Protein AF-A0A535MCU8-F1 (afdb_monomer_lite)

pLDDT: mean 85.68, std 17.13, range [23.11, 98.81]

Sequence (333 aa):
MGLLVAALLAVGCGPISGRTHIDYVDFIRSGGLDYMAVWGPGRALTDADLGPVQFHVRTMLSGAGKEPSYQPKDGDAAFVPSGTPVYAVQGYAATFRLAAHHDGRLVLYEVSDNPRARTGRALLDIGGKVSTIAMTSTTDGRTVLGRIVEPTQVATLVNLVLDAPVDDQRHGELAGFVSFELRDGTATTQTYYRDVPMLARGILVPRDFAAVMDQLLANGPTPTPIPAAVNLSHRYGLDQAIRVSIKRQDPPMGVLQDPAAVQRFAAALDVDLPTMPAPALPSNYTIVIFEFADHYVSLAYDPPGNTVTVVVPGDNFAVRPTPQFTELVRSAH

Radius of gyration: 23.59 Å; chains: 1; bounding box: 48×101×49 Å

Structure (mmCIF, N/CA/C/O backbone):
data_AF-A0A535MCU8-F1
#
_entry.id   AF-A0A535MCU8-F1
#
loop_
_atom_site.group_PDB
_atom_site.id
_atom_site.type_symbol
_atom_site.label_atom_id
_atom_site.label_alt_id
_atom_site.label_comp_id
_atom_site.label_asym_id
_atom_site.label_entity_id
_atom_site.label_seq_id
_atom_site.pdbx_PDB_ins_code
_atom_site.Cartn_x
_atom_site.Cartn_y
_atom_site.Cartn_z
_atom_site.occupancy
_atom_site.B_iso_or_equiv
_atom_site.auth_seq_id
_atom_site.auth_comp_id
_atom_site.auth_asym_id
_atom_site.auth_atom_id
_atom_site.pdbx_PDB_model_num
ATOM 1 N N . MET A 1 1 ? 4.702 -78.614 -25.652 1.00 30.88 1 MET A N 1
ATOM 2 C CA . MET A 1 1 ? 6.138 -78.639 -25.293 1.00 30.88 1 MET A CA 1
ATOM 3 C C . MET A 1 1 ? 6.568 -77.199 -25.028 1.00 30.88 1 MET A C 1
ATOM 5 O O . MET A 1 1 ? 6.409 -76.404 -25.939 1.00 30.88 1 MET A O 1
ATOM 9 N N . GLY A 1 2 ? 7.036 -76.884 -23.809 1.00 28.62 2 GLY A N 1
ATOM 10 C CA . GLY A 1 2 ? 7.643 -75.590 -23.415 1.00 28.62 2 GLY A CA 1
ATOM 11 C C . GLY A 1 2 ? 6.643 -74.512 -22.955 1.00 28.62 2 GLY A C 1
ATOM 12 O O . GLY A 1 2 ? 6.055 -73.867 -23.808 1.00 28.62 2 GLY A O 1
ATOM 13 N N . LEU A 1 3 ? 6.211 -74.446 -21.684 1.00 23.94 3 LEU A N 1
ATOM 14 C CA . LEU A 1 3 ? 6.825 -73.773 -20.507 1.00 23.94 3 LEU A CA 1
ATOM 15 C C . LEU A 1 3 ? 7.034 -72.248 -20.686 1.00 23.94 3 LEU A C 1
ATOM 17 O O . LEU A 1 3 ? 7.842 -71.845 -21.508 1.00 23.94 3 LEU A O 1
ATOM 21 N N . LEU A 1 4 ? 6.244 -71.408 -19.991 1.00 23.11 4 LEU A N 1
ATOM 22 C CA . LEU A 1 4 ? 6.544 -70.683 -18.718 1.00 23.11 4 LEU A CA 1
ATOM 23 C C . LEU A 1 4 ? 6.796 -69.188 -19.070 1.00 23.11 4 LEU A C 1
ATOM 25 O O . LEU A 1 4 ? 7.535 -68.923 -20.002 1.00 23.11 4 LEU A O 1
ATOM 29 N N . VAL A 1 5 ? 6.168 -68.152 -18.499 1.00 27.45 5 VAL A N 1
ATOM 30 C CA . VAL A 1 5 ? 6.255 -67.644 -17.117 1.00 27.45 5 VAL A CA 1
ATOM 31 C C . VAL A 1 5 ? 5.180 -66.558 -16.906 1.00 27.45 5 VAL A C 1
ATOM 33 O O . VAL A 1 5 ? 4.873 -65.780 -17.805 1.00 27.45 5 VAL A O 1
ATOM 36 N N . ALA A 1 6 ? 4.639 -66.518 -15.688 1.00 28.11 6 ALA A N 1
ATOM 37 C CA . ALA A 1 6 ? 3.717 -65.527 -15.146 1.00 28.11 6 ALA A CA 1
ATOM 38 C C . ALA A 1 6 ? 4.381 -64.180 -14.801 1.00 28.11 6 ALA A C 1
ATOM 40 O O . ALA A 1 6 ? 5.533 -64.161 -14.384 1.00 28.11 6 ALA A O 1
ATOM 41 N N . ALA A 1 7 ? 3.609 -63.089 -14.805 1.00 26.86 7 ALA A N 1
ATOM 42 C CA . ALA A 1 7 ? 3.782 -62.002 -13.837 1.00 26.86 7 ALA A CA 1
ATOM 43 C C . ALA A 1 7 ? 2.496 -61.167 -13.728 1.00 26.86 7 ALA A C 1
ATOM 45 O O . ALA A 1 7 ? 2.150 -60.404 -14.627 1.00 26.86 7 ALA A O 1
ATOM 46 N N . LEU A 1 8 ? 1.802 -61.313 -12.594 1.00 30.98 8 LEU A N 1
ATOM 47 C CA . LEU A 1 8 ? 0.955 -60.262 -12.039 1.00 30.98 8 LEU A CA 1
ATOM 48 C C . LEU A 1 8 ? 1.837 -59.029 -11.791 1.00 30.98 8 LEU A C 1
ATOM 50 O O . LEU A 1 8 ? 2.816 -59.126 -11.054 1.00 30.98 8 LEU A O 1
ATOM 54 N N . LEU A 1 9 ? 1.438 -57.870 -12.305 1.00 30.64 9 LEU A N 1
ATOM 55 C CA . LEU A 1 9 ? 1.792 -56.588 -11.705 1.00 30.64 9 LEU A CA 1
ATOM 56 C C . LEU A 1 9 ? 0.499 -55.833 -11.421 1.00 30.64 9 LEU A C 1
ATOM 58 O O . LEU A 1 9 ? -0.106 -55.217 -12.294 1.00 30.64 9 LEU A O 1
ATOM 62 N N . ALA A 1 10 ? 0.074 -55.931 -10.164 1.00 29.28 10 ALA A N 1
ATOM 63 C CA . ALA A 1 10 ? -0.807 -54.960 -9.552 1.00 29.28 10 ALA A CA 1
ATOM 64 C C . ALA A 1 10 ? -0.066 -53.617 -9.536 1.00 29.28 10 ALA A C 1
ATOM 66 O O . ALA A 1 10 ? 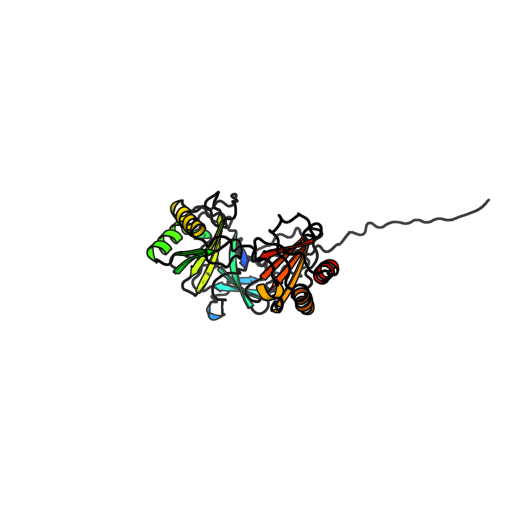0.883 -53.437 -8.774 1.00 29.28 10 ALA A O 1
ATOM 67 N N . VAL A 1 11 ? -0.473 -52.684 -10.395 1.00 36.31 11 VAL A N 1
ATOM 68 C CA . VAL A 1 11 ? -0.055 -51.289 -10.265 1.00 36.31 11 VAL A CA 1
ATOM 69 C C . VAL A 1 11 ? -1.024 -50.648 -9.287 1.00 36.31 11 VAL A C 1
ATOM 71 O O . VAL A 1 11 ? -2.204 -50.463 -9.580 1.00 36.31 11 VAL A O 1
ATOM 74 N N . GLY A 1 12 ? -0.529 -50.402 -8.078 1.00 29.09 12 GLY A N 1
ATOM 75 C CA . GLY A 1 12 ? -1.271 -49.715 -7.038 1.00 29.09 12 GLY A CA 1
ATOM 76 C C . GLY A 1 12 ? -1.641 -48.301 -7.475 1.00 29.09 12 GLY A C 1
ATOM 77 O O . GLY A 1 12 ? -0.776 -47.505 -7.833 1.00 29.09 12 GLY A O 1
ATOM 78 N N . CYS A 1 13 ? -2.926 -47.967 -7.369 1.00 32.34 13 CYS A N 1
ATOM 79 C CA . CYS A 1 13 ? -3.348 -46.591 -7.141 1.00 32.34 13 CYS A CA 1
ATOM 80 C C . CYS A 1 13 ? -2.873 -46.183 -5.740 1.00 32.34 13 CYS A C 1
ATOM 82 O O . CYS A 1 13 ? -3.604 -46.312 -4.760 1.00 32.34 13 CYS A O 1
ATOM 84 N N . GLY A 1 14 ? -1.625 -45.729 -5.633 1.00 30.16 14 GLY A N 1
ATOM 85 C CA . GLY A 1 14 ? -1.234 -44.865 -4.527 1.00 30.16 14 GLY A CA 1
ATOM 86 C C . GLY A 1 14 ? -1.918 -43.507 -4.718 1.00 30.16 14 GLY A C 1
ATOM 87 O O . GLY A 1 14 ? -1.941 -43.014 -5.849 1.00 30.16 14 GLY A O 1
ATOM 88 N N . PRO A 1 15 ? -2.503 -42.893 -3.676 1.00 35.72 15 PRO A N 1
ATOM 89 C CA . PRO A 1 15 ? -2.954 -41.516 -3.782 1.00 35.72 15 PRO A CA 1
ATOM 90 C C . PRO A 1 15 ? -1.747 -40.651 -4.150 1.00 35.72 15 PRO A C 1
ATOM 92 O O . PRO A 1 15 ? -0.692 -40.744 -3.522 1.00 35.72 15 PRO A O 1
ATOM 95 N N . ILE A 1 16 ? -1.902 -39.829 -5.187 1.00 40.25 16 ILE A N 1
ATOM 96 C CA . ILE A 1 16 ? -0.963 -38.765 -5.539 1.00 40.25 16 ILE A CA 1
ATOM 97 C C . ILE A 1 16 ? -1.041 -37.740 -4.402 1.00 40.25 16 ILE A C 1
ATOM 99 O O . ILE A 1 16 ? -1.735 -36.736 -4.491 1.00 40.25 16 ILE A O 1
ATOM 103 N N . SER A 1 17 ? -0.377 -38.015 -3.283 1.00 41.28 17 SER A N 1
ATOM 104 C CA . SER A 1 17 ? -0.180 -37.057 -2.200 1.00 41.28 17 SER A CA 1
ATOM 105 C C . SER A 1 17 ? 0.984 -36.142 -2.577 1.00 41.28 17 SER A C 1
ATOM 107 O O . SER A 1 17 ? 2.046 -36.161 -1.955 1.00 41.28 17 SER A O 1
ATOM 109 N N . GLY A 1 18 ? 0.797 -35.377 -3.653 1.00 42.16 18 GLY A N 1
ATOM 110 C CA . GLY A 1 18 ? 1.605 -34.196 -3.912 1.00 42.16 18 GLY A CA 1
ATOM 111 C C . GLY A 1 18 ? 1.145 -33.122 -2.939 1.00 42.16 18 GLY A C 1
ATOM 112 O O . GLY A 1 18 ? 0.035 -32.619 -3.068 1.00 42.16 18 GLY A O 1
ATOM 113 N N . ARG A 1 19 ? 1.961 -32.803 -1.930 1.00 46.41 19 ARG A N 1
ATOM 114 C CA . ARG A 1 19 ? 1.709 -31.659 -1.046 1.00 46.41 19 ARG A CA 1
ATOM 115 C C . ARG A 1 19 ? 1.684 -30.396 -1.904 1.00 46.41 19 ARG A C 1
ATOM 117 O O . ARG A 1 19 ? 2.737 -29.944 -2.345 1.00 46.41 19 ARG A O 1
ATOM 124 N N . THR A 1 20 ? 0.504 -29.842 -2.159 1.00 53.22 20 THR A N 1
ATOM 125 C CA . THR A 1 20 ? 0.388 -28.543 -2.820 1.00 53.22 20 THR A CA 1
ATOM 126 C C . THR A 1 20 ? 0.935 -27.476 -1.879 1.00 53.22 20 THR A C 1
ATOM 128 O O . THR A 1 20 ? 0.466 -27.323 -0.752 1.00 53.22 20 THR A O 1
ATOM 131 N N . HIS A 1 21 ? 1.964 -26.760 -2.322 1.00 58.09 21 HIS A N 1
ATOM 132 C CA . HIS A 1 21 ? 2.515 -25.633 -1.583 1.00 58.09 21 HIS A CA 1
ATOM 133 C C . HIS A 1 21 ? 1.633 -24.404 -1.834 1.00 58.09 21 HIS A C 1
ATOM 135 O O . HIS A 1 21 ? 1.616 -23.872 -2.942 1.00 58.09 21 HIS A O 1
ATOM 141 N N . ILE A 1 22 ? 0.875 -23.977 -0.822 1.00 66.50 22 ILE A N 1
ATOM 142 C CA . ILE A 1 22 ? 0.043 -22.770 -0.896 1.00 66.50 22 ILE A CA 1
ATOM 143 C C . ILE A 1 22 ? 0.931 -21.552 -0.642 1.00 66.50 22 ILE A C 1
ATOM 145 O O . ILE A 1 22 ? 1.573 -21.448 0.403 1.00 66.50 22 ILE A O 1
ATOM 149 N N . ASP A 1 23 ? 0.954 -20.636 -1.604 1.00 67.12 23 ASP A N 1
ATOM 150 C CA . ASP A 1 23 ? 1.616 -19.341 -1.488 1.00 67.12 23 ASP A CA 1
ATOM 151 C C . ASP A 1 23 ? 0.639 -18.331 -0.878 1.00 67.12 23 ASP A C 1
ATOM 153 O O . ASP A 1 23 ? -0.290 -17.860 -1.535 1.00 67.12 23 ASP A O 1
ATOM 157 N N . TYR A 1 24 ? 0.799 -18.065 0.416 1.00 80.25 24 TYR A N 1
ATOM 158 C CA . TYR A 1 24 ? -0.065 -17.141 1.140 1.00 80.25 24 TYR A CA 1
ATOM 159 C C . TYR A 1 24 ? 0.382 -15.690 0.934 1.00 80.25 24 TYR A C 1
ATOM 161 O O . TYR A 1 24 ? 1.571 -15.379 0.989 1.00 80.25 24 TYR A O 1
ATOM 169 N N . VAL A 1 25 ? -0.583 -14.782 0.786 1.00 85.94 25 VAL A N 1
ATOM 170 C CA . VAL A 1 25 ? -0.364 -13.361 1.096 1.00 85.94 25 VAL A CA 1
ATOM 171 C C . VAL A 1 25 ? -0.292 -13.181 2.610 1.00 85.94 25 VAL A C 1
ATOM 173 O O . VAL A 1 25 ? -0.852 -13.984 3.352 1.00 85.94 25 VAL A O 1
ATOM 176 N N . ASP A 1 26 ? 0.395 -12.148 3.089 1.00 91.19 26 ASP A N 1
ATOM 177 C CA . ASP A 1 26 ? 0.490 -11.901 4.527 1.00 91.19 26 ASP A CA 1
ATOM 178 C C . ASP A 1 26 ? -0.814 -11.295 5.052 1.00 91.19 26 ASP A C 1
ATOM 180 O O . ASP A 1 26 ? -1.124 -10.129 4.796 1.00 91.19 26 ASP A O 1
ATOM 184 N N . PHE A 1 27 ? -1.607 -12.122 5.732 1.00 95.38 27 PHE A N 1
ATOM 185 C CA . PHE A 1 27 ? -2.914 -11.749 6.248 1.00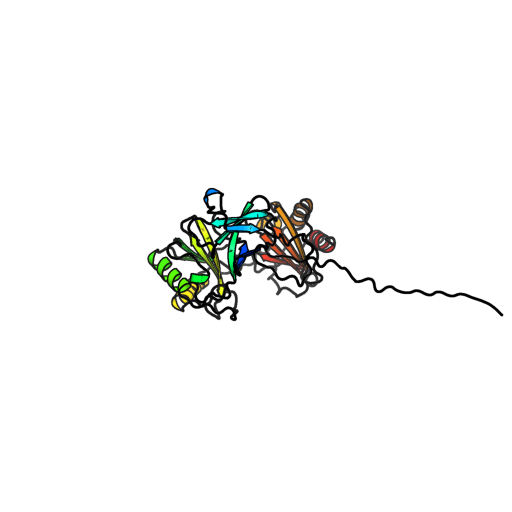 95.38 27 PHE A CA 1
ATOM 186 C C . PHE A 1 27 ? -3.151 -12.263 7.669 1.00 95.38 27 PHE A C 1
ATOM 188 O O . PHE A 1 27 ? -2.549 -13.243 8.122 1.00 95.38 27 PHE A O 1
ATOM 195 N N . ILE A 1 28 ? -4.114 -11.629 8.332 1.00 97.56 28 ILE A N 1
ATOM 196 C CA . ILE A 1 28 ? -4.712 -12.054 9.596 1.00 97.56 28 ILE A CA 1
ATOM 197 C C . ILE A 1 28 ? -6.233 -12.000 9.442 1.00 97.56 28 ILE A C 1
ATOM 199 O O . ILE A 1 28 ? -6.759 -11.029 8.902 1.00 97.56 28 ILE A O 1
ATOM 203 N N . ARG A 1 29 ? -6.956 -13.001 9.956 1.00 97.25 29 ARG A N 1
ATOM 204 C CA . ARG A 1 29 ? -8.427 -12.996 9.967 1.00 97.25 29 ARG A CA 1
ATOM 205 C C . ARG A 1 29 ? -8.981 -12.881 11.383 1.00 97.25 29 ARG A C 1
ATOM 207 O O . ARG A 1 29 ? -8.600 -13.645 12.271 1.00 97.25 29 ARG A O 1
ATOM 214 N N . SER A 1 30 ? -9.898 -11.941 11.611 1.00 97.12 30 SER A N 1
ATOM 215 C CA . SER A 1 30 ? -10.530 -11.746 12.923 1.00 97.12 30 SER A CA 1
ATOM 216 C C . SER A 1 30 ? -11.873 -11.023 12.828 1.00 97.12 30 SER A C 1
ATOM 218 O O . SER A 1 30 ? -12.005 -10.034 12.110 1.00 97.12 30 SER A O 1
ATOM 220 N N . GLY A 1 31 ? -12.880 -11.489 13.572 1.00 94.25 31 GLY A N 1
ATOM 221 C CA . GLY A 1 31 ? -14.212 -10.873 13.610 1.00 94.25 31 GLY A CA 1
ATOM 222 C C . GLY A 1 31 ? -14.974 -10.952 12.281 1.00 94.25 31 GLY A C 1
ATOM 223 O O . GLY A 1 31 ? -15.862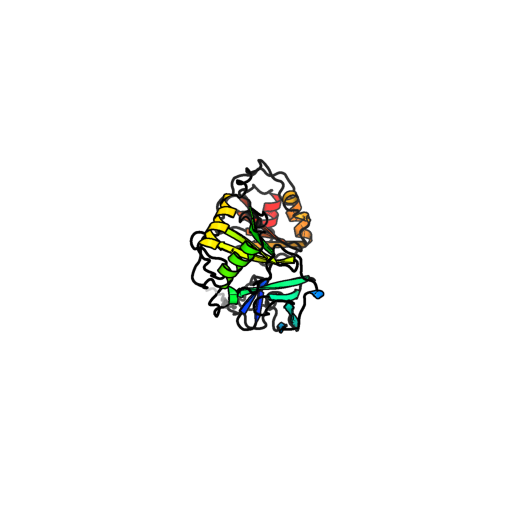 -10.131 12.022 1.00 94.25 31 GLY A O 1
ATOM 224 N N . GLY A 1 32 ? -14.628 -11.918 11.425 1.00 94.06 32 GLY A N 1
ATOM 225 C CA . GLY A 1 32 ? -15.117 -12.012 10.054 1.00 94.06 32 GLY A CA 1
ATOM 226 C C . GLY A 1 32 ? -14.557 -10.944 9.110 1.00 94.06 32 GLY A C 1
ATOM 227 O O . GLY A 1 32 ? -15.173 -10.711 8.074 1.00 94.06 32 GLY A O 1
ATOM 228 N N . LEU A 1 33 ? -13.450 -10.293 9.477 1.00 95.50 33 LEU A N 1
ATOM 229 C CA . LEU A 1 33 ? -12.708 -9.343 8.648 1.00 95.50 33 LEU A CA 1
ATOM 230 C C . LEU A 1 33 ? -11.355 -9.945 8.265 1.00 95.50 33 LEU A C 1
ATOM 232 O O . LEU A 1 33 ? -10.700 -10.576 9.102 1.00 95.50 33 LEU A O 1
ATOM 236 N N . ASP A 1 34 ? -10.937 -9.708 7.026 1.00 94.50 34 ASP A N 1
ATOM 237 C CA . ASP A 1 34 ? -9.599 -10.049 6.551 1.00 94.50 34 ASP A CA 1
ATOM 238 C C . ASP A 1 34 ? -8.723 -8.806 6.583 1.00 94.50 34 ASP A C 1
ATOM 240 O O . ASP A 1 34 ? -9.077 -7.773 6.012 1.00 94.50 34 ASP A O 1
ATOM 244 N N . TYR A 1 35 ? -7.564 -8.906 7.219 1.00 97.25 35 TYR A N 1
ATOM 245 C CA . TYR A 1 35 ? -6.568 -7.848 7.269 1.00 97.25 35 TYR A CA 1
ATOM 246 C C . TYR A 1 35 ? -5.339 -8.281 6.490 1.00 97.25 35 TYR A C 1
ATOM 248 O O . TYR A 1 35 ? -4.872 -9.402 6.667 1.00 97.25 35 TYR A O 1
ATOM 256 N N . MET A 1 36 ? -4.787 -7.390 5.678 1.00 95.31 36 MET A N 1
ATOM 257 C CA . MET A 1 36 ? -3.550 -7.630 4.940 1.00 95.31 36 MET A CA 1
ATOM 258 C C . MET A 1 36 ? -2.419 -6.795 5.521 1.00 95.31 36 MET A C 1
ATOM 260 O O . MET A 1 36 ? -2.641 -5.660 5.953 1.00 95.31 36 MET A O 1
ATOM 264 N N . ALA A 1 37 ? -1.212 -7.356 5.519 1.00 94.00 37 ALA A N 1
ATOM 265 C CA . ALA A 1 37 ? -0.014 -6.618 5.882 1.00 94.00 37 ALA A CA 1
ATOM 266 C C . ALA A 1 37 ? 0.165 -5.425 4.937 1.00 94.00 37 ALA A C 1
ATOM 268 O O . ALA A 1 37 ? 0.041 -5.549 3.713 1.00 94.00 37 ALA A O 1
ATOM 269 N N . VAL A 1 38 ? 0.454 -4.267 5.519 1.00 89.00 38 VAL A N 1
ATOM 270 C CA . VAL A 1 38 ? 0.654 -3.022 4.784 1.00 89.00 38 VAL A CA 1
ATOM 271 C C . VAL A 1 38 ? 2.140 -2.799 4.568 1.00 89.00 38 VAL A C 1
ATOM 273 O O . VAL A 1 38 ? 2.913 -2.684 5.517 1.00 89.00 38 VAL A O 1
ATOM 276 N N . TRP A 1 39 ? 2.508 -2.662 3.299 1.00 78.00 39 TRP A N 1
ATOM 277 C CA . TRP A 1 39 ? 3.828 -2.233 2.851 1.00 78.00 39 TRP A CA 1
ATOM 278 C C . TRP A 1 39 ? 3.631 -0.928 2.088 1.00 78.00 39 TRP A C 1
ATOM 280 O O . TRP A 1 39 ? 2.815 -0.879 1.166 1.00 78.00 39 TRP A O 1
ATOM 290 N N . GLY A 1 40 ? 4.310 0.149 2.472 1.00 73.19 40 GLY A N 1
ATOM 291 C CA . GLY A 1 40 ? 4.048 1.433 1.836 1.00 73.19 40 GLY A CA 1
ATOM 292 C C . GLY A 1 40 ? 4.644 2.634 2.557 1.00 73.19 40 GLY A C 1
ATOM 293 O O . GLY A 1 40 ? 5.438 2.471 3.483 1.00 73.19 40 GLY A O 1
ATOM 294 N N . PRO A 1 41 ? 4.281 3.849 2.113 1.00 71.31 41 PRO A N 1
ATOM 295 C CA . PRO A 1 41 ? 4.773 5.079 2.714 1.00 71.31 41 PRO A CA 1
ATOM 296 C C . PRO A 1 41 ? 4.340 5.195 4.182 1.00 71.31 41 PRO A C 1
ATOM 298 O O . PRO A 1 41 ? 3.291 4.697 4.582 1.00 71.31 41 PRO A O 1
ATOM 301 N N . GLY A 1 42 ? 5.145 5.896 4.975 1.00 85.69 42 GLY A N 1
ATOM 302 C CA . GLY A 1 42 ? 4.932 6.082 6.409 1.00 85.69 42 GLY A CA 1
ATOM 303 C C . GLY A 1 42 ? 6.017 5.408 7.244 1.00 85.69 42 GLY A C 1
ATOM 304 O O . GLY A 1 42 ? 6.798 4.594 6.756 1.00 85.69 42 GLY A O 1
ATOM 305 N N . ARG A 1 43 ? 6.106 5.788 8.516 1.00 92.62 43 ARG A N 1
ATOM 306 C CA . ARG A 1 43 ? 7.061 5.167 9.438 1.00 92.62 43 ARG A CA 1
ATOM 307 C C . ARG A 1 43 ? 6.608 3.760 9.831 1.00 92.62 43 ARG A C 1
ATOM 309 O O . ARG A 1 43 ? 5.411 3.497 9.949 1.00 92.62 43 ARG A O 1
ATOM 316 N N . ALA A 1 44 ? 7.576 2.900 10.132 1.00 90.88 44 ALA A N 1
ATOM 317 C CA . ALA A 1 44 ? 7.312 1.626 10.787 1.00 90.88 44 ALA A CA 1
ATOM 318 C C . ALA A 1 44 ? 6.676 1.834 12.175 1.00 90.88 44 ALA A C 1
ATOM 320 O O . ALA A 1 44 ? 6.917 2.845 12.851 1.00 90.88 44 ALA A O 1
ATOM 321 N N . LEU A 1 45 ? 5.872 0.857 12.598 1.00 94.44 45 LEU A N 1
ATOM 322 C CA . LEU A 1 45 ? 5.353 0.816 13.959 1.00 94.44 45 LEU A CA 1
ATOM 323 C C . LEU A 1 45 ? 6.449 0.426 14.951 1.00 94.44 45 LEU A C 1
ATOM 325 O O . LEU A 1 45 ? 7.390 -0.303 14.636 1.00 94.44 45 LEU A O 1
ATOM 329 N N . THR A 1 46 ? 6.271 0.889 16.179 1.00 95.19 46 THR A N 1
ATOM 330 C CA . THR A 1 46 ? 7.067 0.533 17.351 1.00 95.19 46 THR A CA 1
ATOM 331 C C . THR A 1 46 ? 6.145 0.030 18.456 1.00 95.19 46 THR A C 1
ATOM 333 O O . THR A 1 46 ? 4.933 0.243 18.406 1.00 95.19 46 THR A O 1
ATOM 336 N N . ASP A 1 47 ? 6.702 -0.577 19.503 1.00 96.56 47 ASP A N 1
ATOM 337 C CA . ASP A 1 47 ? 5.898 -1.040 20.643 1.00 96.56 47 ASP A CA 1
ATOM 338 C C . ASP A 1 47 ? 5.121 0.098 21.335 1.00 96.56 47 ASP A C 1
ATOM 340 O O . ASP A 1 47 ? 4.082 -0.145 21.945 1.00 96.56 47 ASP A O 1
ATOM 344 N N . ALA A 1 48 ? 5.570 1.353 21.201 1.00 97.12 48 ALA A N 1
ATOM 345 C CA . ALA A 1 48 ? 4.856 2.521 21.722 1.00 97.12 48 ALA A CA 1
ATOM 346 C C . ALA A 1 48 ? 3.511 2.775 21.017 1.00 97.12 48 ALA A C 1
ATOM 348 O O . ALA A 1 48 ? 2.635 3.418 21.592 1.00 97.12 48 ALA A O 1
ATOM 349 N N . ASP A 1 49 ? 3.334 2.249 19.802 1.00 98.00 49 ASP A N 1
ATOM 350 C CA . ASP A 1 49 ? 2.106 2.376 19.014 1.00 98.00 49 ASP A CA 1
ATOM 351 C C . ASP A 1 49 ? 1.066 1.299 19.363 1.00 98.00 49 ASP A C 1
ATOM 353 O O . ASP A 1 49 ? -0.066 1.343 18.874 1.00 98.00 49 ASP A O 1
ATOM 357 N N . LEU A 1 50 ? 1.429 0.316 20.196 1.00 98.50 50 LEU A N 1
ATOM 358 C CA . LEU A 1 50 ? 0.568 -0.816 20.520 1.00 98.50 50 LEU A CA 1
ATOM 359 C C . LEU A 1 50 ? -0.466 -0.459 21.584 1.00 98.50 50 LEU A C 1
ATOM 361 O O . LEU A 1 50 ? -0.164 0.088 22.645 1.00 98.50 50 LEU A O 1
ATOM 365 N N . GLY A 1 51 ? -1.717 -0.786 21.287 1.00 98.38 51 GLY A N 1
ATOM 366 C CA . GLY A 1 51 ? -2.825 -0.775 22.229 1.00 98.38 51 GLY A CA 1
ATOM 367 C C . GLY A 1 51 ? -3.022 -2.141 22.902 1.00 98.38 51 GLY A C 1
ATOM 368 O O . GLY A 1 51 ? -2.133 -2.993 22.898 1.00 98.38 51 GLY A O 1
ATOM 369 N N . PRO A 1 52 ? -4.210 -2.385 23.480 1.00 98.44 52 PRO A N 1
ATOM 370 C CA . PRO A 1 52 ? -4.536 -3.664 24.101 1.00 98.44 52 PRO A CA 1
ATOM 371 C C . PRO A 1 52 ? -4.487 -4.836 23.114 1.00 98.44 52 PRO A C 1
ATOM 373 O O . PRO A 1 52 ? -4.862 -4.696 21.943 1.00 98.44 52 PRO A O 1
ATOM 376 N N . VAL A 1 53 ? -4.117 -6.014 23.621 1.00 98.69 53 VAL A N 1
ATOM 377 C CA . VAL A 1 53 ? -4.248 -7.284 22.893 1.00 98.69 53 VAL A CA 1
ATOM 378 C C . VAL A 1 53 ? -5.717 -7.504 22.523 1.00 98.69 53 VAL A C 1
ATOM 380 O O . VAL A 1 53 ? -6.589 -7.455 23.388 1.00 98.69 53 VAL A O 1
ATOM 383 N N . GLN A 1 54 ? -5.981 -7.755 21.243 1.00 98.56 54 GLN A N 1
ATOM 384 C CA . GLN A 1 54 ? -7.315 -8.063 20.721 1.00 98.56 54 GLN A CA 1
ATOM 385 C C . GLN A 1 54 ? -7.588 -9.567 20.759 1.00 98.56 54 GLN A C 1
ATOM 387 O O . GLN A 1 54 ? -8.668 -9.999 21.154 1.00 98.56 54 GLN A O 1
ATOM 392 N N . PHE A 1 55 ? -6.603 -10.375 20.361 1.00 98.50 55 PHE A N 1
ATOM 393 C CA . PHE A 1 55 ? -6.661 -11.835 20.409 1.00 98.50 55 PHE A CA 1
ATOM 394 C C . PHE A 1 55 ? -5.253 -12.430 20.280 1.00 98.50 55 PHE A C 1
ATOM 396 O O . PHE A 1 55 ? -4.279 -11.710 20.082 1.00 98.50 55 PHE A O 1
ATOM 403 N N . HIS A 1 56 ? -5.151 -13.753 20.390 1.00 98.69 56 HIS A N 1
ATOM 404 C CA . HIS A 1 56 ? -3.931 -14.495 20.076 1.00 98.69 56 HIS A CA 1
ATOM 405 C C . HIS A 1 56 ? -4.175 -15.360 18.844 1.00 98.69 56 HIS A C 1
ATOM 407 O O . HIS A 1 56 ? -5.244 -15.974 18.725 1.00 98.69 56 HIS A O 1
ATOM 413 N N . VAL A 1 57 ? -3.193 -15.421 17.945 1.00 98.25 57 VAL A N 1
ATOM 414 C CA . VAL A 1 57 ? -3.266 -16.261 16.746 1.00 98.25 57 VAL A CA 1
ATOM 415 C C . VAL A 1 57 ? -3.473 -17.714 17.156 1.00 98.25 57 VAL A C 1
ATOM 417 O O . VAL A 1 57 ? -2.768 -18.254 18.006 1.00 98.25 57 VAL A O 1
ATOM 420 N N . ARG A 1 58 ? -4.465 -18.364 16.556 1.00 96.88 58 ARG A N 1
ATOM 421 C CA . ARG A 1 58 ? -4.803 -19.767 16.809 1.00 96.88 58 ARG A CA 1
ATOM 422 C C . ARG A 1 58 ? -4.020 -20.697 15.903 1.00 96.88 58 ARG A C 1
ATOM 424 O O . ARG A 1 58 ? -3.651 -21.793 16.320 1.00 96.88 58 ARG A O 1
ATOM 431 N N . THR A 1 59 ? -3.829 -20.309 14.647 1.00 94.44 59 THR A N 1
ATOM 432 C CA . THR A 1 59 ? -3.153 -21.146 13.657 1.00 94.44 59 THR A CA 1
ATOM 433 C C . THR A 1 59 ? -2.409 -20.283 12.647 1.00 94.44 59 THR A C 1
ATOM 435 O O . THR A 1 59 ? -3.017 -19.500 11.923 1.00 94.44 59 THR A O 1
ATOM 438 N N . MET A 1 60 ? -1.094 -20.479 12.573 1.00 93.50 60 MET A N 1
ATOM 439 C CA . MET A 1 60 ? -0.280 -20.045 11.440 1.00 93.50 60 MET A CA 1
ATOM 440 C C . MET A 1 60 ? -0.502 -20.999 10.261 1.00 93.50 60 MET A C 1
ATOM 442 O O . MET A 1 60 ? -0.381 -22.212 10.435 1.00 93.50 60 MET A O 1
ATOM 446 N N . LEU A 1 61 ? -0.857 -20.484 9.084 1.00 90.19 61 LEU A N 1
ATOM 447 C CA . LEU A 1 61 ? -1.173 -21.313 7.916 1.00 90.19 61 LEU A CA 1
ATOM 448 C C . LEU A 1 61 ? 0.056 -21.673 7.081 1.00 90.19 61 LEU A C 1
ATOM 450 O O . LEU A 1 61 ? 0.136 -22.795 6.566 1.00 90.19 61 LEU A O 1
ATOM 454 N N . SER A 1 62 ? 1.028 -20.765 6.973 1.00 81.62 62 SER A N 1
ATOM 455 C CA . SER A 1 62 ? 2.323 -21.095 6.379 1.00 81.62 62 SER A CA 1
ATOM 456 C C . SER A 1 62 ? 2.980 -22.212 7.200 1.00 81.62 62 SER A C 1
ATOM 458 O O . SER A 1 62 ? 2.977 -22.206 8.428 1.00 81.62 62 SER A O 1
ATOM 460 N N . GLY A 1 63 ? 3.441 -23.266 6.527 1.00 70.88 63 GLY A N 1
ATOM 461 C CA . GLY A 1 63 ? 4.026 -24.438 7.191 1.00 70.88 63 GLY A CA 1
ATOM 462 C C . GLY A 1 63 ? 3.040 -25.410 7.861 1.00 70.88 63 GLY A C 1
ATOM 463 O O . GLY A 1 63 ? 3.457 -26.505 8.232 1.00 70.88 63 GLY A O 1
ATOM 464 N N . ALA A 1 64 ? 1.738 -25.103 7.958 1.00 72.56 64 ALA A N 1
ATOM 465 C CA . ALA A 1 64 ? 0.753 -26.015 8.560 1.00 72.56 64 ALA A CA 1
ATOM 466 C C . ALA A 1 64 ? 0.293 -27.161 7.637 1.00 72.56 64 ALA A C 1
ATOM 468 O O . ALA A 1 64 ? -0.493 -28.008 8.065 1.00 72.56 64 ALA A O 1
ATOM 469 N N . GLY A 1 65 ? 0.749 -27.187 6.377 1.00 65.12 65 GLY A N 1
ATOM 470 C CA . GLY A 1 65 ? 0.426 -28.244 5.411 1.00 65.12 65 GLY A CA 1
ATOM 471 C C . GLY A 1 65 ? -1.072 -28.377 5.126 1.00 65.12 65 GLY A C 1
ATOM 472 O O . GLY A 1 65 ? -1.561 -29.491 4.953 1.00 65.12 65 GLY A O 1
ATOM 473 N N . LYS A 1 66 ? -1.812 -27.261 5.154 1.00 73.00 66 LYS A N 1
ATOM 474 C CA . LYS A 1 66 ? -3.245 -27.247 4.844 1.00 73.00 66 LYS A CA 1
ATOM 475 C C . LYS A 1 66 ? -3.476 -27.547 3.366 1.00 73.00 66 LYS A C 1
ATOM 477 O O . LYS A 1 66 ? -2.708 -27.110 2.517 1.00 73.00 66 LYS A O 1
ATOM 482 N N . GLU A 1 67 ? -4.551 -28.279 3.093 1.00 71.88 67 GLU A N 1
ATOM 483 C CA . GLU A 1 67 ? -5.028 -28.543 1.736 1.00 71.88 67 GLU A CA 1
ATOM 484 C C . GLU A 1 67 ? -5.436 -27.230 1.043 1.00 71.88 67 GLU A C 1
ATOM 486 O O . GLU A 1 67 ? -5.963 -26.340 1.719 1.00 71.88 67 GLU A O 1
ATOM 491 N N . PRO A 1 68 ? -5.290 -27.110 -0.291 1.00 72.56 68 PRO A N 1
ATOM 492 C CA . PRO A 1 68 ? -5.694 -25.919 -1.052 1.00 72.56 68 PRO A CA 1
ATOM 493 C C . PRO A 1 68 ? -7.148 -25.480 -0.852 1.00 72.56 68 PRO A C 1
ATOM 495 O O . PRO A 1 68 ? -7.478 -24.319 -1.061 1.00 72.56 68 PRO A O 1
ATOM 498 N N . SER A 1 69 ? -8.028 -26.394 -0.437 1.00 80.38 69 SER A N 1
ATOM 499 C CA . SER A 1 69 ? -9.438 -26.110 -0.161 1.00 80.38 69 SER A CA 1
ATOM 500 C C . SER A 1 69 ? -9.698 -25.504 1.224 1.00 80.38 69 SER A C 1
ATOM 502 O O . SER A 1 69 ? -10.857 -25.289 1.584 1.00 80.38 69 SER A O 1
ATOM 504 N N . TYR A 1 70 ? -8.665 -25.303 2.048 1.00 86.69 70 TYR A N 1
ATOM 505 C CA . TYR A 1 70 ? -8.827 -24.741 3.383 1.00 86.69 70 TYR A CA 1
ATOM 506 C C . TYR A 1 70 ? -9.266 -23.276 3.310 1.00 86.69 70 TYR A C 1
ATOM 508 O O . TYR A 1 70 ? -8.590 -22.441 2.718 1.00 86.69 70 TYR A O 1
ATOM 516 N N . GLN A 1 71 ? -10.385 -22.968 3.964 1.00 88.56 71 GLN A N 1
ATOM 517 C CA . GLN A 1 71 ? -10.895 -21.607 4.092 1.00 88.56 71 GLN A CA 1
ATOM 518 C C . GLN A 1 71 ? -10.382 -20.988 5.400 1.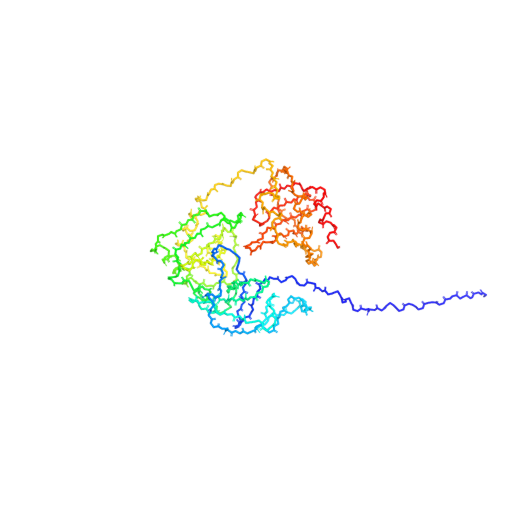00 88.56 71 GLN A C 1
ATOM 520 O O . GLN A 1 71 ? -10.661 -21.554 6.466 1.00 88.56 71 GLN A O 1
ATOM 525 N N . PRO A 1 72 ? -9.653 -19.856 5.351 1.00 90.81 72 PRO A N 1
ATOM 526 C CA . PRO A 1 72 ? -9.217 -19.156 6.553 1.00 90.81 72 PRO A CA 1
ATOM 527 C C . PRO A 1 72 ? -10.392 -18.796 7.468 1.00 90.81 72 PRO A C 1
ATOM 529 O O . PRO A 1 72 ? -11.463 -18.392 7.013 1.00 90.81 72 PRO A O 1
ATOM 532 N N . LYS A 1 73 ? -10.187 -18.923 8.779 1.00 95.00 73 LYS A N 1
ATOM 533 C CA . LYS A 1 73 ? -11.183 -18.593 9.814 1.00 95.00 73 LYS A CA 1
ATOM 534 C C . LYS A 1 73 ? -10.612 -17.619 10.840 1.00 95.00 73 LYS A C 1
ATOM 536 O O . LYS A 1 73 ? -9.408 -17.406 10.906 1.00 95.00 73 LYS A O 1
ATOM 541 N N . ASP A 1 74 ? -11.482 -17.044 11.664 1.00 97.25 74 ASP A N 1
ATOM 542 C CA . ASP A 1 74 ? -11.066 -16.116 12.717 1.00 97.25 74 ASP A CA 1
ATOM 543 C C . ASP A 1 74 ? -10.005 -16.735 13.647 1.00 97.25 74 ASP A C 1
ATOM 545 O O . ASP A 1 74 ? -10.187 -17.824 14.212 1.00 97.25 74 ASP A O 1
ATOM 549 N N . GLY A 1 75 ? -8.911 -15.997 13.831 1.00 96.50 75 GLY A N 1
ATOM 550 C CA . GLY A 1 75 ? -7.723 -16.423 14.563 1.00 96.50 75 GLY A CA 1
ATOM 551 C C . GLY A 1 75 ? -6.655 -17.090 13.694 1.00 96.50 75 GLY A C 1
ATOM 552 O O . GLY A 1 75 ? -5.593 -17.412 14.228 1.00 96.50 75 GLY A O 1
ATOM 553 N N . ASP A 1 76 ? -6.895 -17.295 12.400 1.00 96.81 76 ASP A N 1
ATOM 554 C CA . ASP A 1 76 ? -5.853 -17.725 11.472 1.00 96.81 76 ASP A CA 1
ATOM 555 C C . ASP A 1 76 ? -5.000 -16.531 11.021 1.00 96.81 76 ASP A C 1
ATOM 557 O O . ASP A 1 76 ? -5.489 -15.407 10.866 1.00 96.81 76 ASP A O 1
ATOM 561 N N . ALA A 1 77 ? -3.721 -16.800 10.780 1.00 96.69 77 ALA A N 1
ATOM 562 C CA . ALA A 1 77 ? -2.792 -15.868 10.160 1.00 96.69 77 ALA A CA 1
ATOM 563 C C . ALA A 1 77 ? -1.905 -16.611 9.161 1.00 96.69 77 ALA A C 1
ATOM 565 O O . ALA A 1 77 ? -1.591 -17.786 9.355 1.00 96.69 77 ALA A O 1
ATOM 566 N N . ALA A 1 78 ? -1.473 -15.934 8.101 1.00 92.06 78 ALA A N 1
ATOM 567 C CA . ALA A 1 78 ? -0.572 -16.534 7.125 1.00 92.06 78 ALA A CA 1
ATOM 568 C C . ALA A 1 78 ? 0.799 -16.840 7.747 1.00 92.06 78 ALA A C 1
ATOM 570 O O . ALA A 1 78 ? 1.228 -17.995 7.738 1.00 92.06 78 ALA A O 1
ATOM 571 N N . PHE A 1 79 ? 1.450 -15.830 8.333 1.00 90.75 79 PHE A N 1
ATOM 572 C CA . PHE A 1 79 ? 2.845 -15.915 8.794 1.00 90.75 79 PHE A CA 1
ATOM 573 C C . PHE A 1 79 ? 3.042 -15.622 10.284 1.00 90.75 79 PHE A C 1
ATOM 575 O O . PHE A 1 79 ? 4.111 -15.893 10.825 1.00 90.75 79 PHE A O 1
ATOM 582 N N . VAL A 1 80 ? 2.021 -15.114 10.980 1.00 94.88 80 VAL A N 1
ATOM 583 C CA . VAL A 1 80 ? 2.127 -14.852 12.419 1.00 94.88 80 VAL A CA 1
ATOM 584 C C . VAL A 1 80 ? 2.073 -16.176 13.198 1.00 94.88 80 VAL A C 1
ATOM 586 O O . VAL A 1 80 ? 1.109 -16.927 13.024 1.00 94.88 80 VAL A O 1
ATOM 589 N N . PRO A 1 81 ? 3.053 -16.480 14.074 1.00 94.88 81 PRO A N 1
ATOM 590 C CA . PRO A 1 81 ? 3.082 -17.743 14.805 1.00 94.88 81 PRO A CA 1
ATOM 591 C C . PRO A 1 81 ? 1.861 -17.962 15.703 1.00 94.88 81 PRO A C 1
ATOM 593 O O . PRO A 1 81 ? 1.322 -17.034 16.307 1.00 94.88 81 PRO A O 1
ATOM 596 N N . SER A 1 82 ? 1.450 -19.223 15.846 1.00 96.19 82 SER A N 1
ATOM 597 C CA . SER A 1 82 ? 0.391 -19.606 16.784 1.00 96.19 82 SER A CA 1
ATOM 598 C C . SER A 1 82 ? 0.760 -19.218 18.220 1.00 96.19 82 SER A C 1
ATOM 600 O O . SER A 1 82 ? 1.876 -19.460 18.674 1.00 96.19 82 SER A O 1
ATOM 602 N N . GLY A 1 83 ? -0.198 -18.660 18.955 1.00 97.56 83 GLY A N 1
ATOM 603 C CA . GLY A 1 83 ? -0.015 -18.149 20.312 1.00 97.56 83 GLY A CA 1
ATOM 604 C C . GLY A 1 83 ? 0.503 -16.712 20.378 1.00 97.56 83 GLY A C 1
ATOM 605 O O . GLY A 1 83 ? 0.486 -16.137 21.462 1.00 97.56 83 GLY A O 1
ATOM 606 N N . THR A 1 84 ? 0.910 -16.104 19.260 1.00 98.44 84 THR A N 1
ATOM 607 C CA . THR A 1 84 ? 1.364 -14.708 19.242 1.00 98.44 84 THR A CA 1
ATOM 608 C C . THR A 1 84 ? 0.190 -13.746 19.461 1.00 98.44 84 THR A C 1
ATOM 610 O O . THR A 1 84 ? -0.866 -13.922 18.839 1.00 98.44 84 THR A O 1
ATOM 613 N N . PRO A 1 85 ? 0.335 -12.727 20.328 1.00 98.56 85 PRO A N 1
ATOM 614 C CA . PRO A 1 85 ? -0.673 -11.687 20.505 1.00 98.56 85 PRO A CA 1
ATOM 615 C C . PRO A 1 85 ? -0.790 -10.780 19.271 1.00 98.56 85 PRO A C 1
ATOM 617 O O . PRO A 1 85 ? 0.208 -10.352 18.693 1.00 98.56 85 PRO A O 1
ATOM 620 N N . VAL A 1 86 ? -2.030 -10.450 18.915 1.00 98.81 86 VAL A N 1
ATOM 621 C CA . VAL A 1 86 ? -2.383 -9.420 17.933 1.00 98.81 86 VAL A CA 1
ATOM 622 C C . VAL A 1 86 ? -2.967 -8.234 18.687 1.00 98.81 86 VAL A C 1
ATOM 624 O O . VAL A 1 86 ? -3.896 -8.380 19.486 1.00 98.81 86 VAL A O 1
ATOM 627 N N . TYR A 1 87 ? -2.413 -7.056 18.443 1.00 98.81 87 TYR A N 1
ATOM 628 C CA . TYR A 1 87 ? -2.681 -5.833 19.186 1.00 98.81 87 TYR A CA 1
ATOM 629 C C . TYR A 1 87 ? -3.556 -4.879 18.376 1.00 98.81 87 TYR A C 1
ATOM 631 O O . TYR A 1 87 ? -3.496 -4.848 17.145 1.00 98.81 87 TYR A O 1
ATOM 639 N N . ALA A 1 88 ? -4.341 -4.058 19.072 1.00 98.62 88 ALA A N 1
ATOM 640 C CA . ALA A 1 88 ? -4.868 -2.836 18.475 1.00 98.62 88 ALA A CA 1
ATOM 641 C C . ALA A 1 88 ? -3.720 -1.849 18.220 1.00 98.62 88 ALA A C 1
ATOM 643 O O . ALA A 1 88 ? -2.713 -1.873 18.928 1.00 98.62 88 ALA A O 1
ATOM 644 N N . VAL A 1 89 ? -3.900 -0.943 17.262 1.00 98.44 89 VAL A N 1
ATOM 645 C CA . VAL A 1 89 ? -3.002 0.205 17.070 1.00 98.44 89 VAL A CA 1
ATOM 646 C C . VAL A 1 89 ? -3.597 1.412 17.794 1.00 98.44 89 VAL A C 1
ATOM 648 O O . VAL A 1 89 ? -4.779 1.721 17.621 1.00 98.44 89 VAL A O 1
ATOM 651 N N . GLN A 1 90 ? -2.807 2.088 18.631 1.00 98.06 90 GLN A N 1
ATOM 652 C CA . GLN A 1 90 ? -3.277 3.243 19.398 1.00 98.06 90 GLN A CA 1
ATOM 653 C C . GLN A 1 90 ? -3.847 4.328 18.475 1.00 98.06 90 GLN A C 1
ATOM 655 O O . GLN A 1 90 ? -3.275 4.653 17.441 1.00 98.06 90 GLN A O 1
ATOM 660 N N . GLY A 1 91 ? -4.994 4.896 18.855 1.00 97.25 91 GLY A N 1
ATOM 661 C CA . GLY A 1 91 ? -5.658 5.948 18.080 1.00 97.25 91 GLY A CA 1
ATOM 662 C C . GLY A 1 91 ? -6.502 5.462 16.894 1.00 97.25 91 GLY A C 1
ATOM 663 O O . GLY A 1 91 ? -7.118 6.298 16.229 1.00 97.25 91 GLY A O 1
ATOM 664 N N . TYR A 1 92 ? -6.597 4.148 16.655 1.00 98.38 92 TYR A N 1
ATOM 665 C CA . TYR A 1 92 ? -7.413 3.566 15.583 1.00 98.38 92 TYR A CA 1
ATOM 666 C C . TYR A 1 92 ? -8.375 2.493 16.087 1.00 98.38 92 TYR A C 1
ATOM 668 O O . TYR A 1 92 ? -8.113 1.780 17.057 1.00 98.38 92 TYR A O 1
ATOM 676 N N . ALA A 1 93 ? -9.495 2.351 15.386 1.00 97.81 93 ALA A N 1
ATOM 677 C CA . ALA A 1 93 ? -10.396 1.228 15.551 1.00 97.81 93 ALA A CA 1
ATOM 678 C C . ALA A 1 93 ? -9.698 -0.083 15.156 1.00 97.81 93 ALA A C 1
ATOM 680 O O . ALA A 1 93 ? -9.103 -0.188 14.081 1.00 97.81 93 ALA A O 1
ATOM 681 N N . ALA A 1 94 ? -9.854 -1.116 15.988 1.00 97.56 94 ALA A N 1
ATOM 682 C CA . ALA A 1 94 ? -9.344 -2.459 15.702 1.00 97.56 94 ALA A CA 1
ATOM 683 C C . ALA A 1 94 ? -9.967 -3.076 14.436 1.00 97.56 94 ALA A C 1
ATOM 685 O O . ALA A 1 94 ? -9.369 -3.956 13.835 1.00 97.56 94 ALA A O 1
ATOM 686 N N . THR A 1 95 ? -11.136 -2.587 14.002 1.00 96.69 95 THR A N 1
ATOM 687 C CA . THR A 1 95 ? -11.779 -2.962 12.730 1.00 96.69 95 THR A CA 1
ATOM 688 C C . THR A 1 95 ? -11.125 -2.334 11.498 1.00 96.69 95 THR A C 1
ATOM 690 O O . THR A 1 95 ? -11.516 -2.653 10.381 1.00 96.69 95 THR A O 1
ATOM 693 N N . PHE A 1 96 ? -10.177 -1.412 11.687 1.00 97.56 96 PHE A N 1
ATOM 694 C CA . PHE A 1 96 ? -9.393 -0.798 10.618 1.00 97.56 96 PHE A CA 1
ATOM 695 C C . PHE A 1 96 ? -7.948 -1.295 10.645 1.00 97.56 96 PHE A C 1
ATOM 697 O O . PHE A 1 96 ? -7.457 -1.753 9.615 1.00 97.56 96 PHE A O 1
ATOM 704 N N . ARG A 1 97 ? -7.283 -1.219 11.807 1.00 97.62 97 ARG A N 1
ATOM 705 C CA . ARG A 1 97 ? -5.855 -1.528 11.956 1.00 97.62 97 ARG A CA 1
ATOM 706 C C . ARG A 1 97 ? -5.558 -2.439 13.137 1.00 97.62 97 ARG A C 1
ATOM 708 O O . ARG A 1 97 ? -6.035 -2.214 14.250 1.00 97.62 97 ARG A O 1
ATOM 715 N N . LEU A 1 98 ? -4.685 -3.405 12.887 1.00 98.62 98 LEU A N 1
ATOM 716 C CA . LEU A 1 98 ? -4.109 -4.314 13.873 1.00 98.62 98 LEU A CA 1
ATOM 717 C C . LEU A 1 98 ? -2.591 -4.370 13.692 1.00 98.62 98 LEU A C 1
ATOM 719 O O . LEU A 1 98 ? -2.071 -3.988 12.646 1.00 98.62 98 LEU A O 1
ATOM 723 N N . ALA A 1 99 ? -1.879 -4.864 14.698 1.00 98.50 99 ALA A N 1
ATOM 724 C CA . ALA A 1 99 ? -0.447 -5.105 14.593 1.00 98.50 99 ALA A CA 1
ATOM 725 C C . ALA A 1 99 ? -0.048 -6.424 15.256 1.00 98.50 99 ALA A C 1
ATOM 727 O O . ALA A 1 99 ? -0.633 -6.825 16.266 1.00 98.50 99 ALA A O 1
ATOM 728 N N . ALA A 1 100 ? 0.949 -7.100 14.695 1.00 98.38 100 ALA A N 1
ATOM 729 C CA . ALA A 1 100 ? 1.485 -8.338 15.248 1.00 98.38 100 ALA A CA 1
ATOM 730 C C . ALA A 1 100 ? 2.985 -8.458 14.971 1.00 98.38 100 ALA A C 1
ATOM 732 O O . ALA A 1 100 ? 3.485 -7.978 13.954 1.00 98.38 100 ALA A O 1
ATOM 733 N N . HIS A 1 101 ? 3.697 -9.115 15.884 1.00 96.31 101 HIS A N 1
ATOM 734 C CA . HIS A 1 101 ? 5.114 -9.423 15.714 1.00 96.31 101 HIS A CA 1
ATOM 735 C C . HIS A 1 101 ? 5.284 -10.729 14.931 1.00 96.31 101 HIS A C 1
ATOM 737 O O . HIS A 1 101 ? 4.777 -11.770 15.350 1.00 96.31 101 HIS A O 1
ATOM 743 N N . HIS A 1 102 ? 6.029 -10.699 13.830 1.00 92.69 102 HIS A N 1
ATOM 744 C CA . HIS A 1 102 ? 6.564 -11.899 13.176 1.00 92.69 102 HIS A CA 1
ATOM 745 C C . HIS A 1 102 ? 7.795 -11.539 12.339 1.00 92.69 102 HIS A C 1
ATOM 747 O O . HIS A 1 102 ? 8.015 -10.376 12.016 1.00 92.69 102 HIS A O 1
ATOM 753 N N . ASP A 1 103 ? 8.644 -12.524 12.040 1.00 85.31 103 ASP A N 1
ATOM 754 C CA . ASP A 1 103 ? 9.905 -12.326 11.303 1.00 85.31 103 ASP A CA 1
ATOM 755 C C . ASP A 1 103 ? 10.813 -11.226 11.892 1.00 85.31 103 ASP A C 1
ATOM 757 O O . ASP A 1 103 ? 11.498 -10.505 11.171 1.00 85.31 103 ASP A O 1
ATOM 761 N N . GLY A 1 104 ? 10.802 -11.074 13.222 1.00 86.19 104 GLY A N 1
ATOM 762 C CA . GLY A 1 104 ? 11.622 -10.087 13.933 1.00 86.19 104 GLY A CA 1
ATOM 763 C C . GLY A 1 104 ? 11.170 -8.631 13.774 1.00 86.19 104 GLY A C 1
ATOM 764 O O . GLY A 1 104 ? 11.924 -7.728 14.130 1.00 86.19 104 GLY A O 1
ATOM 765 N N . ARG A 1 105 ? 9.960 -8.391 13.256 1.00 89.12 105 ARG A N 1
ATOM 766 C CA . ARG A 1 105 ? 9.396 -7.056 13.024 1.00 89.12 105 ARG A CA 1
ATOM 767 C C . ARG A 1 105 ? 7.969 -6.946 13.546 1.00 89.12 105 ARG A C 1
ATOM 769 O O . ARG A 1 105 ? 7.238 -7.933 13.613 1.00 89.12 105 ARG A O 1
ATOM 776 N N . LEU A 1 106 ? 7.575 -5.715 13.859 1.00 94.94 106 LEU A N 1
ATOM 777 C CA . LEU A 1 106 ? 6.188 -5.363 14.124 1.00 94.94 106 LEU A CA 1
ATOM 778 C C . LEU A 1 106 ? 5.506 -4.981 12.807 1.00 94.94 106 LEU A C 1
ATOM 780 O O . LEU A 1 106 ? 5.854 -3.969 12.198 1.00 94.94 106 LEU A O 1
ATOM 784 N N . VAL A 1 107 ? 4.545 -5.791 12.369 1.00 96.00 107 VAL A N 1
ATOM 785 C CA . VAL A 1 107 ? 3.850 -5.611 11.089 1.00 96.00 107 VAL A CA 1
ATOM 786 C C . VAL A 1 107 ? 2.483 -4.978 11.317 1.00 96.00 107 VAL A C 1
ATOM 788 O O . VAL A 1 107 ? 1.726 -5.406 12.191 1.00 96.00 107 VAL A O 1
ATOM 791 N N . LEU A 1 108 ? 2.186 -3.936 10.536 1.00 97.44 108 LEU A N 1
ATOM 792 C CA . LEU A 1 108 ? 0.881 -3.283 10.482 1.00 97.44 108 LEU A CA 1
ATOM 793 C C . LEU A 1 108 ? -0.030 -4.047 9.520 1.00 97.44 108 LEU A C 1
ATOM 795 O O . LEU A 1 108 ? 0.343 -4.303 8.378 1.00 97.44 108 LEU A O 1
ATOM 799 N N . TYR A 1 109 ? -1.248 -4.325 9.965 1.00 97.94 109 TYR A N 1
ATOM 800 C CA . TYR A 1 109 ? -2.296 -4.949 9.174 1.00 97.94 109 TYR A CA 1
ATOM 801 C C . TYR A 1 109 ? -3.485 -3.999 9.042 1.00 97.94 109 TYR A C 1
ATOM 803 O O . TYR A 1 109 ? -3.969 -3.467 10.042 1.00 97.94 109 TYR A O 1
ATOM 811 N N . GLU A 1 110 ? -3.984 -3.814 7.822 1.00 97.69 110 GLU A N 1
ATOM 812 C CA . GLU A 1 110 ? -5.193 -3.037 7.537 1.00 97.69 110 GLU A CA 1
ATOM 813 C C . GLU A 1 110 ? -6.291 -3.921 6.968 1.00 97.69 110 GLU A C 1
ATOM 815 O O . GLU A 1 110 ? -6.020 -4.865 6.227 1.00 97.69 110 GLU A O 1
ATOM 820 N N . VAL A 1 111 ? -7.543 -3.593 7.287 1.00 96.00 111 VAL A N 1
ATOM 821 C CA . VAL A 1 111 ? -8.703 -4.303 6.743 1.00 96.00 111 VAL A CA 1
ATOM 822 C C . VAL A 1 111 ? -8.671 -4.282 5.212 1.00 96.00 111 VAL A C 1
ATOM 824 O O . VAL A 1 111 ? -8.597 -3.232 4.580 1.00 96.00 111 VAL A O 1
ATOM 827 N N . SER A 1 112 ? -8.696 -5.457 4.604 1.00 91.12 112 SER A N 1
ATOM 828 C CA . SER A 1 112 ? -8.701 -5.666 3.155 1.00 91.12 112 SER A CA 1
ATOM 829 C C . SER A 1 112 ? -10.098 -5.985 2.636 1.00 91.12 112 SER A C 1
ATOM 831 O O . SER A 1 112 ? -10.453 -5.537 1.551 1.00 91.12 112 SER A O 1
ATOM 833 N N . ASP A 1 113 ? -10.912 -6.666 3.445 1.00 86.88 113 ASP A N 1
ATOM 834 C CA . ASP A 1 113 ? -12.308 -6.958 3.147 1.00 86.88 113 ASP A CA 1
ATOM 835 C C . ASP A 1 113 ? -13.188 -6.802 4.396 1.00 86.88 113 ASP A C 1
ATOM 837 O O . ASP A 1 113 ? -12.819 -7.177 5.516 1.00 86.88 113 ASP A O 1
ATOM 841 N N . ASN A 1 114 ? -14.373 -6.235 4.180 1.00 90.50 114 ASN A N 1
ATOM 842 C CA . ASN A 1 114 ? -15.448 -6.163 5.154 1.00 90.50 114 ASN A CA 1
ATOM 843 C C . ASN A 1 114 ? -16.789 -6.295 4.409 1.00 90.50 114 ASN A C 1
ATOM 845 O O . ASN A 1 114 ? -17.336 -5.284 3.961 1.00 90.50 114 ASN A O 1
ATOM 849 N N . PRO A 1 115 ? -17.406 -7.489 4.364 1.00 87.25 115 PRO A N 1
ATOM 850 C CA . PRO A 1 115 ? -18.654 -7.712 3.618 1.00 87.25 115 PRO A CA 1
ATOM 851 C C . PRO A 1 115 ? -19.856 -6.938 4.197 1.00 87.25 115 PRO A C 1
ATOM 853 O O . PRO A 1 115 ? -20.935 -6.829 3.601 1.00 87.25 115 PRO A O 1
ATOM 856 N N . ARG A 1 116 ? -19.703 -6.389 5.408 1.00 90.31 116 ARG A N 1
ATOM 857 C CA . ARG A 1 116 ? -20.712 -5.550 6.065 1.00 90.31 116 ARG A CA 1
ATOM 858 C C . ARG A 1 116 ? -20.481 -4.059 5.825 1.00 90.31 116 ARG A C 1
ATOM 860 O O . ARG A 1 116 ? -21.314 -3.262 6.254 1.00 90.31 116 ARG A O 1
ATOM 867 N N . ALA A 1 117 ? -19.395 -3.671 5.155 1.00 93.81 117 ALA A N 1
ATOM 868 C CA . ALA A 1 117 ? -19.147 -2.281 4.820 1.00 93.81 117 ALA A CA 1
ATOM 869 C C . ALA A 1 117 ? -20.245 -1.761 3.888 1.00 93.81 117 ALA A C 1
ATOM 871 O O . ALA A 1 117 ? -20.717 -2.441 2.977 1.00 93.81 117 ALA A O 1
ATOM 872 N N . ARG A 1 118 ? -20.708 -0.548 4.179 1.00 95.69 118 ARG A N 1
ATOM 873 C CA . ARG A 1 118 ? -21.672 0.187 3.347 1.00 95.69 118 ARG A CA 1
ATOM 874 C C . ARG A 1 118 ? -21.120 1.529 2.905 1.00 95.69 118 ARG A C 1
ATOM 876 O O . ARG A 1 118 ? -21.567 2.059 1.897 1.00 95.69 118 ARG A O 1
ATOM 883 N N . THR A 1 119 ? -20.151 2.054 3.650 1.00 97.25 119 THR A N 1
ATOM 884 C CA . THR A 1 119 ? -19.462 3.304 3.356 1.00 97.25 119 THR A CA 1
ATOM 885 C C . THR A 1 119 ? -17.968 3.167 3.621 1.00 97.25 119 THR A C 1
ATOM 887 O O . THR A 1 119 ? -17.552 2.281 4.378 1.00 97.25 119 THR A O 1
ATOM 890 N N . GLY A 1 120 ? -17.163 4.067 3.050 1.00 97.00 120 GLY A N 1
ATOM 891 C CA . GLY A 1 120 ? -15.716 4.103 3.270 1.00 97.00 120 GLY A CA 1
ATOM 892 C C . GLY A 1 120 ? -15.334 4.167 4.753 1.00 97.00 120 GLY A C 1
ATOM 893 O O . GLY A 1 120 ? -14.360 3.546 5.163 1.00 97.00 120 GLY A O 1
ATOM 894 N N . ARG A 1 121 ? -16.151 4.803 5.602 1.00 97.00 121 ARG A N 1
ATOM 895 C CA . ARG A 1 121 ? -15.960 4.863 7.064 1.00 97.00 121 ARG A CA 1
ATOM 896 C C . ARG A 1 121 ? -15.927 3.498 7.753 1.00 97.00 121 ARG A C 1
ATOM 898 O O . ARG A 1 121 ? -15.291 3.364 8.792 1.00 97.00 121 ARG A O 1
ATOM 905 N N . ALA A 1 122 ? -16.596 2.489 7.198 1.00 95.38 122 ALA A N 1
ATOM 906 C CA . ALA A 1 122 ? -16.551 1.127 7.733 1.00 95.38 122 ALA A CA 1
ATOM 907 C C . ALA A 1 122 ? -15.234 0.392 7.409 1.00 95.38 122 ALA A C 1
ATOM 909 O O . ALA A 1 122 ? -14.980 -0.674 7.970 1.00 95.38 122 ALA A O 1
ATOM 910 N N . LEU A 1 123 ? -14.428 0.951 6.501 1.00 96.00 123 LEU A N 1
ATOM 911 C CA . LEU A 1 123 ? -13.149 0.412 6.032 1.00 96.00 123 LEU A CA 1
ATOM 912 C C . LEU A 1 123 ? -11.958 1.289 6.440 1.00 96.00 123 LEU A C 1
ATOM 914 O O . LEU A 1 123 ? -10.828 0.817 6.464 1.00 96.00 123 LEU A O 1
ATOM 918 N N . LEU A 1 124 ? -12.197 2.568 6.733 1.00 97.31 124 LEU A N 1
ATOM 919 C CA . LEU A 1 124 ? -11.173 3.579 6.954 1.00 97.31 124 LEU A CA 1
ATOM 920 C C . LEU A 1 124 ? -11.485 4.396 8.210 1.00 97.31 124 LEU A C 1
ATOM 922 O O . LEU A 1 124 ? -12.399 5.221 8.221 1.00 97.31 124 LEU A O 1
ATOM 926 N N . ASP A 1 125 ? -10.671 4.238 9.253 1.00 98.06 125 ASP A N 1
ATOM 927 C CA . ASP A 1 125 ? -10.735 5.078 10.454 1.00 98.06 125 ASP A CA 1
ATOM 928 C C . ASP A 1 125 ? -9.684 6.201 10.399 1.00 98.06 125 ASP A C 1
ATOM 930 O O . ASP A 1 125 ? -8.768 6.278 11.220 1.00 98.06 125 ASP A O 1
ATOM 934 N N . ILE A 1 126 ? -9.808 7.069 9.389 1.00 98.38 126 ILE A N 1
ATOM 935 C CA . ILE A 1 126 ? -8.854 8.161 9.097 1.00 98.38 126 ILE A CA 1
ATOM 936 C C . ILE A 1 126 ? -9.446 9.571 9.274 1.00 98.38 126 ILE A C 1
ATOM 938 O O . ILE A 1 126 ? -8.759 10.573 9.064 1.00 98.38 126 ILE A O 1
ATOM 942 N N . GLY A 1 127 ? -10.717 9.680 9.671 1.00 98.19 127 GLY A N 1
ATOM 943 C CA . GLY A 1 127 ? -11.407 10.964 9.833 1.00 98.19 127 GLY A CA 1
ATOM 944 C C . GLY A 1 127 ? -10.682 11.887 10.815 1.00 98.19 127 GLY A C 1
ATOM 945 O O . GLY A 1 127 ? -10.454 11.521 11.964 1.00 98.19 127 GLY A O 1
ATOM 946 N N . GLY A 1 128 ? -10.287 13.077 10.355 1.00 98.12 128 GLY A N 1
ATOM 947 C CA . GLY A 1 128 ? -9.539 14.049 11.163 1.00 98.12 128 GLY A CA 1
ATOM 948 C C . GLY A 1 128 ? -8.088 13.660 11.493 1.00 98.12 128 GLY A C 1
ATOM 949 O O . GLY A 1 128 ? -7.423 14.404 12.215 1.00 98.12 128 GLY A O 1
ATOM 950 N N . LYS A 1 129 ? -7.586 12.532 10.973 1.00 98.50 129 LYS A N 1
ATOM 951 C CA . LYS A 1 129 ? -6.237 12.004 11.252 1.00 98.50 129 LYS A CA 1
ATOM 952 C C . LYS A 1 129 ? -5.250 12.216 10.104 1.00 98.50 129 LYS A C 1
ATOM 954 O O . LYS A 1 129 ? -4.049 12.116 10.328 1.00 98.50 129 LYS A O 1
ATOM 959 N N . VAL A 1 130 ? -5.739 12.536 8.907 1.00 98.69 130 VAL A N 1
ATOM 960 C CA . VAL A 1 130 ? -4.916 12.796 7.715 1.00 98.69 130 VAL A CA 1
ATOM 961 C C . VAL A 1 130 ? -4.279 14.189 7.788 1.00 98.69 130 VAL A C 1
ATOM 963 O O . VAL A 1 130 ? -4.945 15.164 8.154 1.00 98.69 130 VAL A O 1
ATOM 966 N N . SER A 1 131 ? -2.992 14.281 7.454 1.00 98.25 131 SER A N 1
ATOM 967 C CA . SER A 1 131 ? -2.258 15.540 7.254 1.00 98.25 131 SER A CA 1
ATOM 968 C C . SER A 1 131 ? -2.079 15.872 5.772 1.00 98.25 131 SER A C 1
ATOM 970 O O . SER A 1 131 ? -2.228 17.032 5.399 1.00 98.25 131 SER A O 1
ATOM 972 N N . THR A 1 132 ? -1.825 14.861 4.939 1.00 98.31 132 THR A N 1
ATOM 973 C CA . THR A 1 132 ? -1.549 15.015 3.505 1.00 98.31 132 THR A CA 1
ATOM 974 C C . THR A 1 132 ? -2.245 13.915 2.712 1.00 98.31 132 THR A C 1
ATOM 976 O O . THR A 1 132 ? -2.332 12.772 3.162 1.00 98.31 132 THR A O 1
ATOM 979 N N . ILE A 1 133 ? -2.698 14.240 1.501 1.00 98.19 133 ILE A N 1
ATOM 980 C CA . ILE A 1 133 ? -3.082 13.241 0.493 1.00 98.19 133 ILE A CA 1
ATOM 981 C C . ILE A 1 133 ? -2.050 13.297 -0.631 1.00 98.19 133 ILE A C 1
ATOM 983 O O . ILE A 1 133 ? -1.801 14.372 -1.178 1.00 98.19 133 ILE A O 1
ATOM 987 N N . ALA A 1 134 ? -1.450 12.165 -0.979 1.00 95.19 134 ALA A N 1
ATOM 988 C CA . ALA A 1 134 ? -0.473 12.063 -2.056 1.00 95.19 134 ALA A CA 1
ATOM 989 C C . ALA A 1 134 ? -0.964 11.106 -3.145 1.00 95.19 134 ALA A C 1
ATOM 991 O O . ALA A 1 134 ? -1.515 10.049 -2.846 1.00 95.19 134 ALA A O 1
ATOM 992 N N . MET A 1 135 ? -0.742 11.478 -4.405 1.00 93.88 135 MET A N 1
ATOM 993 C CA . MET A 1 135 ? -0.910 10.581 -5.547 1.00 93.88 135 MET A CA 1
ATOM 994 C C . MET A 1 135 ? 0.454 10.019 -5.930 1.00 93.88 135 MET A C 1
ATOM 996 O O . MET A 1 135 ? 1.397 10.784 -6.140 1.00 93.88 135 MET A O 1
ATOM 1000 N N . THR A 1 136 ? 0.542 8.704 -6.069 1.00 88.19 136 THR A N 1
ATOM 1001 C CA . THR A 1 136 ? 1.773 7.980 -6.373 1.00 88.19 136 THR A CA 1
ATOM 1002 C C . THR A 1 136 ? 1.628 7.195 -7.674 1.00 88.19 136 THR A C 1
ATOM 1004 O O . THR A 1 136 ? 0.560 6.656 -7.975 1.00 88.19 136 THR A O 1
ATOM 1007 N N . SER A 1 137 ? 2.711 7.153 -8.452 1.00 80.50 137 SER A N 1
ATOM 1008 C CA . SER A 1 137 ? 2.776 6.500 -9.759 1.00 80.50 137 SER A CA 1
ATOM 1009 C C . SER A 1 137 ? 2.494 5.002 -9.683 1.00 80.50 137 SER A C 1
ATOM 1011 O O . SER A 1 137 ? 2.968 4.318 -8.778 1.00 80.50 137 SER A O 1
ATOM 1013 N N . THR A 1 138 ? 1.775 4.479 -10.678 1.00 77.00 138 THR A N 1
ATOM 1014 C CA . THR A 1 138 ? 1.601 3.030 -10.877 1.00 77.00 138 THR A CA 1
ATOM 1015 C C . THR A 1 138 ? 2.853 2.361 -11.417 1.00 77.00 138 THR A C 1
ATOM 1017 O O . THR A 1 138 ? 2.957 1.144 -11.320 1.00 77.00 138 THR A O 1
ATOM 1020 N N . THR A 1 139 ? 3.774 3.147 -11.988 1.00 69.25 139 THR A N 1
ATOM 1021 C CA . THR A 1 139 ? 5.074 2.682 -12.465 1.00 69.25 139 THR A CA 1
ATOM 1022 C C . THR A 1 139 ? 5.806 2.106 -11.269 1.00 69.25 139 THR A C 1
ATOM 1024 O O . THR A 1 139 ? 5.784 0.906 -11.069 1.00 69.25 139 THR A O 1
ATOM 1027 N N . ASP A 1 140 ? 6.314 2.923 -10.357 1.00 66.88 140 ASP A N 1
ATOM 1028 C CA . ASP A 1 140 ? 7.153 2.415 -9.274 1.00 66.88 140 ASP A CA 1
ATOM 1029 C C . ASP A 1 140 ? 6.452 2.239 -7.920 1.00 66.88 140 ASP A C 1
ATOM 1031 O O . ASP A 1 140 ? 7.070 1.758 -6.969 1.00 66.88 140 ASP A O 1
ATOM 1035 N N . GLY A 1 141 ? 5.187 2.650 -7.792 1.00 71.75 141 GLY A N 1
ATOM 1036 C CA . GLY A 1 141 ? 4.479 2.657 -6.510 1.00 71.75 141 GLY A CA 1
ATOM 1037 C C . GLY A 1 141 ? 5.104 3.591 -5.466 1.00 71.75 141 GLY A C 1
ATOM 1038 O O . GLY A 1 141 ? 4.755 3.496 -4.289 1.00 71.75 141 GLY A O 1
ATOM 1039 N N . ARG A 1 142 ? 6.029 4.483 -5.863 1.00 72.50 142 ARG A N 1
ATOM 1040 C CA . ARG A 1 142 ? 6.825 5.330 -4.950 1.00 72.50 142 ARG A CA 1
ATOM 1041 C C . ARG A 1 142 ? 6.925 6.787 -5.373 1.00 72.50 142 ARG A C 1
ATOM 1043 O O . ARG A 1 142 ? 6.900 7.669 -4.515 1.00 72.50 142 ARG A O 1
ATOM 1050 N N . THR A 1 143 ? 7.044 7.056 -6.669 1.00 80.50 143 THR A N 1
ATOM 1051 C CA . THR A 1 143 ? 7.158 8.411 -7.201 1.00 80.50 143 THR A CA 1
ATOM 1052 C C . THR A 1 143 ? 5.862 9.161 -6.957 1.00 80.50 143 THR A C 1
ATOM 1054 O O . THR A 1 143 ? 4.817 8.835 -7.522 1.00 80.50 143 THR A O 1
ATOM 1057 N N . VAL A 1 144 ? 5.937 10.197 -6.124 1.00 88.44 144 VAL A N 1
ATOM 1058 C CA . VAL A 1 144 ? 4.794 11.057 -5.832 1.00 88.44 144 VAL A CA 1
ATOM 1059 C C . VAL A 1 144 ? 4.577 12.026 -6.988 1.00 88.44 144 VAL A C 1
ATOM 1061 O O . VAL A 1 144 ? 5.416 12.882 -7.261 1.00 88.44 144 VAL A O 1
ATOM 1064 N N . LEU A 1 145 ? 3.427 11.890 -7.642 1.00 89.50 145 LEU A N 1
ATOM 1065 C CA . LEU A 1 145 ? 2.976 12.714 -8.762 1.00 89.50 145 LEU A CA 1
ATOM 1066 C C . LEU A 1 145 ? 2.450 14.073 -8.288 1.00 89.50 145 LEU A C 1
ATOM 1068 O O . LEU A 1 145 ? 2.544 15.068 -8.999 1.00 89.50 145 LEU A O 1
ATOM 1072 N N . GLY A 1 146 ? 1.939 14.134 -7.058 1.00 91.88 146 GLY A N 1
ATOM 1073 C CA . GLY A 1 146 ? 1.538 15.382 -6.427 1.00 91.88 146 GLY A CA 1
ATOM 1074 C C . GLY A 1 146 ? 0.970 15.180 -5.027 1.00 91.88 146 GLY A C 1
ATOM 1075 O O . GLY A 1 146 ? 0.678 14.056 -4.613 1.00 91.88 146 GLY A O 1
ATOM 1076 N N . ARG A 1 147 ? 0.842 16.285 -4.286 1.00 95.31 147 ARG A N 1
ATOM 1077 C CA . ARG A 1 147 ? 0.350 16.304 -2.903 1.00 95.31 147 ARG A CA 1
ATOM 1078 C C . ARG A 1 147 ? -0.702 17.377 -2.695 1.00 95.31 147 ARG A C 1
ATOM 1080 O O . ARG A 1 147 ? -0.625 18.460 -3.267 1.00 95.31 147 ARG A O 1
ATOM 1087 N N . ILE A 1 148 ? -1.621 17.079 -1.792 1.00 97.56 148 ILE A N 1
ATOM 1088 C CA . ILE A 1 148 ? -2.618 17.994 -1.255 1.00 97.56 148 ILE A CA 1
ATOM 1089 C C . ILE A 1 148 ? -2.285 18.175 0.218 1.00 97.56 148 ILE A C 1
ATOM 1091 O O . ILE A 1 148 ? -2.379 17.225 0.995 1.00 97.56 148 ILE A O 1
ATOM 1095 N N . VAL A 1 149 ? -1.870 19.388 0.574 1.00 97.56 149 VAL A N 1
ATOM 1096 C CA . VAL A 1 149 ? -1.392 19.735 1.923 1.00 97.56 149 VAL A CA 1
ATOM 1097 C C . VAL A 1 149 ? -2.278 20.761 2.627 1.00 97.56 149 VAL A C 1
ATOM 1099 O O . VAL A 1 149 ? -2.139 20.962 3.827 1.00 97.56 149 VAL A O 1
ATOM 1102 N N . GLU A 1 150 ? -3.190 21.415 1.901 1.00 98.19 150 GLU A N 1
ATOM 1103 C CA . GLU A 1 150 ? -4.089 22.423 2.466 1.00 98.19 150 GLU A CA 1
ATOM 1104 C C . GLU A 1 150 ? -5.107 21.751 3.409 1.00 98.19 150 GLU A C 1
ATOM 1106 O O . GLU A 1 150 ? -5.946 20.976 2.930 1.00 98.19 150 GLU A O 1
ATOM 1111 N N . PRO A 1 151 ? -5.087 22.026 4.731 1.00 98.12 151 PRO A N 1
ATOM 1112 C CA . PRO A 1 151 ? -5.847 21.245 5.712 1.00 98.12 151 PRO A CA 1
ATOM 1113 C C . PRO A 1 151 ? -7.353 21.192 5.447 1.00 98.12 151 PRO A C 1
ATOM 1115 O O . PRO A 1 151 ? -7.981 20.147 5.634 1.00 98.12 151 PRO A O 1
ATOM 1118 N N . THR A 1 152 ? -7.939 22.298 4.980 1.00 98.31 152 THR A N 1
ATOM 1119 C CA . THR A 1 152 ? -9.377 22.366 4.675 1.00 98.31 152 THR A CA 1
ATOM 1120 C C . THR A 1 152 ? -9.734 21.476 3.484 1.00 98.31 152 THR A C 1
ATOM 1122 O O . THR A 1 152 ? -10.751 20.776 3.498 1.00 98.31 152 THR A O 1
ATOM 1125 N N . GLN A 1 153 ? -8.874 21.456 2.463 1.00 98.38 153 GLN A N 1
ATOM 1126 C CA . GLN A 1 153 ? -9.057 20.612 1.286 1.00 98.38 153 GLN A CA 1
ATOM 1127 C C . GLN A 1 153 ? -8.856 19.134 1.633 1.00 98.38 153 GLN A C 1
ATOM 1129 O O . GLN A 1 153 ? -9.683 18.307 1.252 1.00 98.38 153 GLN A O 1
ATOM 1134 N N . VAL A 1 154 ? -7.821 18.807 2.417 1.00 98.69 154 VAL A N 1
ATOM 1135 C CA . VAL A 1 154 ? -7.579 17.445 2.922 1.00 98.69 154 VAL A CA 1
ATOM 1136 C C . VAL A 1 154 ? -8.797 16.935 3.690 1.00 98.69 154 VAL A C 1
ATOM 1138 O O . VAL A 1 154 ? -9.313 15.865 3.374 1.00 98.69 154 VAL A O 1
ATOM 1141 N N . ALA A 1 155 ? -9.311 17.710 4.649 1.00 98.62 155 ALA A N 1
ATOM 1142 C CA . ALA A 1 155 ? -10.478 17.316 5.435 1.00 98.62 155 ALA A CA 1
ATOM 1143 C C . ALA A 1 155 ? -11.721 17.090 4.558 1.00 98.62 155 ALA A C 1
ATOM 1145 O O . ALA A 1 155 ? -12.440 16.109 4.745 1.00 98.62 155 ALA A O 1
ATOM 1146 N N . THR A 1 156 ? -11.944 17.966 3.575 1.00 98.62 156 THR A N 1
ATOM 1147 C CA . THR A 1 156 ? -13.061 17.847 2.629 1.00 98.62 156 THR A CA 1
ATOM 1148 C C . THR A 1 156 ? -12.966 16.552 1.822 1.00 98.62 156 THR A C 1
ATOM 1150 O O . THR A 1 156 ? -13.916 15.774 1.796 1.00 98.62 156 THR A O 1
ATOM 1153 N N . LEU A 1 157 ? -11.807 16.278 1.217 1.00 98.75 157 LEU A N 1
ATOM 1154 C CA . LEU A 1 157 ? -11.593 15.088 0.390 1.00 98.75 157 LEU A CA 1
ATOM 1155 C C . LEU A 1 157 ? -11.675 13.791 1.200 1.00 98.75 157 LEU A C 1
ATOM 1157 O O . LEU A 1 157 ? -12.271 12.820 0.740 1.00 98.75 157 LEU A O 1
ATOM 1161 N N . VAL A 1 158 ? -11.134 13.778 2.420 1.00 98.75 158 VAL A N 1
ATOM 1162 C CA . VAL A 1 158 ? -11.254 12.625 3.322 1.00 98.75 158 VAL A CA 1
ATOM 1163 C C . VAL A 1 158 ? -12.716 12.359 3.668 1.00 98.75 158 VAL A C 1
ATOM 1165 O O . VAL A 1 158 ? -13.144 11.212 3.611 1.00 98.75 158 VAL A O 1
ATOM 1168 N N . ASN A 1 159 ? -13.510 13.389 3.973 1.00 98.62 159 ASN A N 1
ATOM 1169 C CA . ASN A 1 159 ? -14.932 13.195 4.266 1.00 98.62 159 ASN A CA 1
ATOM 1170 C C . ASN A 1 159 ? -15.698 12.638 3.059 1.00 98.62 159 ASN A C 1
ATOM 1172 O O . ASN A 1 159 ? -16.487 11.714 3.234 1.00 98.62 159 ASN A O 1
ATOM 1176 N N . LEU A 1 160 ? -15.399 13.104 1.838 1.00 98.62 160 LEU A N 1
ATOM 1177 C CA . LEU A 1 160 ? -15.980 12.527 0.618 1.00 98.62 160 LEU A CA 1
ATOM 1178 C C . LEU A 1 160 ? -15.690 11.024 0.493 1.00 98.62 160 LEU A C 1
ATOM 1180 O O . LEU A 1 160 ? -16.578 10.268 0.113 1.00 98.62 160 LEU A O 1
ATOM 1184 N N . VAL A 1 161 ? -14.477 10.581 0.837 1.00 98.50 161 VAL A N 1
ATOM 1185 C CA . VAL A 1 161 ? -14.096 9.156 0.825 1.00 98.50 161 VAL A CA 1
ATOM 1186 C C . VAL A 1 161 ? -14.794 8.371 1.936 1.00 98.50 161 VAL A C 1
ATOM 1188 O O . VAL A 1 161 ? -15.260 7.258 1.710 1.00 98.50 161 VAL A O 1
ATOM 1191 N N . LEU A 1 162 ? -14.878 8.925 3.145 1.00 98.44 162 LEU A N 1
ATOM 1192 C CA . LEU A 1 162 ? -15.492 8.237 4.283 1.00 98.44 162 LEU A CA 1
ATOM 1193 C C . LEU A 1 162 ? -17.007 8.070 4.123 1.00 98.44 162 LEU A C 1
ATOM 1195 O O . LEU A 1 162 ? -17.563 7.067 4.576 1.00 98.44 162 LEU A O 1
ATOM 1199 N N . ASP A 1 163 ? -17.662 9.028 3.474 1.00 98.38 163 ASP A N 1
ATOM 1200 C CA . ASP A 1 163 ? -19.109 9.014 3.260 1.00 98.38 163 ASP A CA 1
ATOM 1201 C C . ASP A 1 163 ? -19.503 8.319 1.940 1.00 98.38 163 ASP A C 1
ATOM 1203 O O . ASP A 1 163 ? -20.675 7.998 1.737 1.00 98.38 163 ASP A O 1
ATOM 1207 N N . ALA A 1 164 ? -18.532 8.034 1.064 1.00 97.94 164 ALA A N 1
ATOM 1208 C CA . ALA A 1 164 ? -18.738 7.309 -0.186 1.00 97.94 164 ALA A CA 1
ATOM 1209 C C . ALA A 1 164 ? -19.303 5.897 0.048 1.00 97.94 164 ALA A C 1
ATOM 1211 O O . ALA A 1 164 ? -18.858 5.215 0.979 1.00 97.94 164 ALA A O 1
ATOM 1212 N N . PRO A 1 165 ? -20.244 5.428 -0.795 1.00 97.38 165 PRO A N 1
ATOM 1213 C CA . PRO A 1 165 ? -20.775 4.075 -0.707 1.00 97.38 165 PRO A CA 1
ATOM 1214 C C . PRO A 1 165 ? -19.731 3.028 -1.118 1.00 97.38 165 PRO A C 1
ATOM 1216 O O . PRO A 1 165 ? -18.805 3.318 -1.875 1.00 97.38 165 PRO A O 1
ATOM 1219 N N . VAL A 1 166 ? -19.913 1.800 -0.631 1.00 95.69 166 VAL A N 1
ATOM 1220 C CA . VAL A 1 166 ? -19.074 0.641 -0.972 1.00 95.69 166 VAL A CA 1
ATOM 1221 C C . VAL A 1 166 ? -19.838 -0.318 -1.885 1.00 95.69 166 VAL A C 1
ATOM 1223 O O . VAL A 1 166 ? -20.965 -0.697 -1.566 1.00 95.69 166 VAL A O 1
ATOM 1226 N N . ASP A 1 167 ? -19.212 -0.708 -2.995 1.00 90.94 167 ASP A N 1
ATOM 1227 C CA . ASP A 1 167 ? -19.684 -1.710 -3.959 1.00 90.94 167 ASP A CA 1
ATOM 1228 C C . ASP A 1 167 ? -18.522 -2.661 -4.301 1.00 90.94 167 ASP A C 1
ATOM 1230 O O . ASP A 1 167 ? -17.597 -2.299 -5.029 1.00 90.94 167 ASP A O 1
ATOM 1234 N N . ASP A 1 168 ? -18.542 -3.862 -3.721 1.00 78.50 168 ASP A N 1
ATOM 1235 C CA . ASP A 1 168 ? -17.464 -4.859 -3.806 1.00 78.50 168 ASP A CA 1
ATOM 1236 C C . ASP A 1 168 ? -17.460 -5.660 -5.121 1.00 78.50 168 ASP A C 1
ATOM 1238 O O . ASP A 1 168 ? -16.510 -6.391 -5.396 1.00 78.50 168 ASP A O 1
ATOM 1242 N N . GLN A 1 169 ? -18.491 -5.495 -5.956 1.00 77.88 169 GLN A N 1
ATOM 1243 C CA . GLN A 1 169 ? -18.620 -6.184 -7.243 1.00 77.88 169 GLN A CA 1
ATOM 1244 C C . GLN A 1 169 ? -17.946 -5.430 -8.393 1.00 77.88 169 GLN A C 1
ATOM 1246 O O . GLN A 1 169 ? -17.881 -5.936 -9.517 1.00 77.88 169 GLN A O 1
ATOM 1251 N N . ARG A 1 170 ? -17.488 -4.196 -8.157 1.00 74.75 170 ARG A N 1
ATOM 1252 C CA . ARG A 1 170 ? -16.866 -3.381 -9.199 1.00 74.75 170 ARG A CA 1
ATOM 1253 C C . ARG A 1 170 ? -15.360 -3.554 -9.223 1.00 74.75 170 ARG A C 1
ATOM 1255 O O . ARG A 1 170 ? -14.673 -3.509 -8.208 1.00 74.75 170 ARG A O 1
ATOM 1262 N N . HIS A 1 171 ? -14.857 -3.649 -10.442 1.00 76.06 171 HIS A N 1
ATOM 1263 C CA . HIS A 1 171 ? -13.444 -3.587 -10.764 1.00 76.06 171 HIS A CA 1
ATOM 1264 C C . HIS A 1 171 ? -13.237 -2.450 -11.757 1.00 76.06 171 HIS A C 1
ATOM 1266 O O . HIS A 1 171 ? -14.154 -2.115 -12.509 1.00 76.06 171 HIS A O 1
ATOM 1272 N N . GLY A 1 172 ? -12.052 -1.855 -11.735 1.00 78.81 172 GLY A N 1
ATOM 1273 C CA . GLY A 1 172 ? -11.696 -0.787 -12.654 1.00 78.81 172 GLY A CA 1
ATOM 1274 C C . GLY A 1 172 ? -10.267 -0.931 -13.148 1.00 78.81 172 GLY A C 1
ATOM 1275 O O . GLY A 1 172 ? -9.510 -1.803 -12.708 1.00 78.81 172 GLY A O 1
ATOM 1276 N N . GLU A 1 173 ? -9.898 -0.042 -14.055 1.00 80.81 173 GLU A N 1
ATOM 1277 C CA . GLU A 1 173 ? -8.544 0.082 -14.571 1.00 80.81 173 GLU A CA 1
ATOM 1278 C C . GLU A 1 173 ? -7.681 0.883 -13.590 1.00 80.81 173 GLU A C 1
ATOM 1280 O O . GLU A 1 173 ? -8.012 2.011 -13.208 1.00 80.81 173 GLU A O 1
ATOM 1285 N N . LEU A 1 174 ? -6.575 0.275 -13.152 1.00 85.00 174 LEU A N 1
ATOM 1286 C CA . LEU A 1 174 ? -5.612 0.883 -12.238 1.00 85.00 174 LEU A CA 1
ATOM 1287 C C . LEU A 1 174 ? -5.079 2.200 -12.823 1.00 85.00 174 LEU A C 1
ATOM 1289 O O . LEU A 1 174 ? -4.417 2.198 -13.858 1.00 85.00 174 LEU A O 1
ATOM 1293 N N . ALA A 1 175 ? -5.303 3.308 -12.117 1.00 86.62 175 ALA A N 1
ATOM 1294 C CA . ALA A 1 175 ? -4.857 4.636 -12.535 1.00 86.62 175 ALA A CA 1
ATOM 1295 C C . ALA A 1 175 ? -3.745 5.216 -11.649 1.00 86.62 175 ALA A C 1
ATOM 1297 O O . ALA A 1 175 ? -2.942 6.017 -12.123 1.00 86.62 175 ALA A O 1
ATOM 1298 N N . GLY A 1 176 ? -3.689 4.837 -10.371 1.00 89.06 176 GLY A N 1
ATOM 1299 C CA . GLY A 1 176 ? -2.737 5.393 -9.409 1.00 89.06 176 GLY A CA 1
ATOM 1300 C C . GLY A 1 176 ? -2.864 4.777 -8.026 1.00 89.06 176 GLY A C 1
ATOM 1301 O O . GLY A 1 176 ? -3.757 3.966 -7.772 1.00 89.06 176 GLY A O 1
ATOM 1302 N N . PHE A 1 177 ? -1.995 5.209 -7.116 1.00 91.88 177 PHE A N 1
ATOM 1303 C CA . PHE A 1 177 ? -2.125 4.930 -5.690 1.00 91.88 177 PHE A CA 1
ATOM 1304 C C . PHE A 1 177 ? -2.341 6.233 -4.924 1.00 91.88 177 PHE A C 1
ATOM 1306 O O . PHE A 1 177 ? -1.561 7.173 -5.052 1.00 91.88 177 PHE A O 1
ATOM 1313 N N . VAL A 1 178 ? -3.385 6.288 -4.105 1.00 95.62 178 VAL A N 1
ATOM 1314 C CA . VAL A 1 178 ? -3.687 7.417 -3.226 1.00 95.62 178 VAL A CA 1
ATOM 1315 C C . VAL A 1 178 ? -3.232 7.073 -1.818 1.00 95.62 178 VAL A C 1
ATOM 1317 O O . VAL A 1 178 ? -3.798 6.189 -1.177 1.00 95.62 178 VAL A O 1
ATOM 1320 N N . SER A 1 179 ? -2.219 7.779 -1.332 1.00 95.38 179 SER A N 1
ATOM 1321 C CA . SER A 1 179 ? -1.742 7.677 0.044 1.00 95.38 179 SER A CA 1
ATOM 1322 C C . SER A 1 179 ? -2.391 8.751 0.912 1.00 95.38 179 SER A C 1
ATOM 1324 O O . SER A 1 179 ? -2.314 9.943 0.608 1.00 95.38 179 SER A O 1
ATOM 1326 N N . PHE A 1 180 ? -3.012 8.329 2.009 1.00 97.56 180 PHE A N 1
ATOM 1327 C CA . PHE A 1 180 ? -3.444 9.197 3.098 1.00 97.56 180 PHE A CA 1
ATOM 1328 C C . PHE A 1 180 ? -2.366 9.161 4.182 1.00 97.56 180 PHE A C 1
ATOM 1330 O O . PHE A 1 180 ? -2.303 8.215 4.971 1.00 97.56 180 PHE A O 1
ATOM 1337 N N . GLU A 1 181 ? -1.508 10.179 4.205 1.00 97.12 181 GLU A N 1
ATOM 1338 C CA . GLU A 1 181 ? -0.455 10.329 5.210 1.00 97.12 181 GLU A CA 1
ATOM 1339 C C . GLU A 1 181 ? -1.086 10.858 6.506 1.00 97.12 181 GLU A C 1
ATOM 1341 O O . GLU A 1 181 ? -1.816 11.857 6.505 1.00 97.12 181 GLU A O 1
ATOM 1346 N N . LEU A 1 182 ? -0.858 10.156 7.613 1.00 97.94 182 LEU A N 1
ATOM 1347 C CA . LEU A 1 182 ? -1.513 10.406 8.892 1.00 97.94 182 LEU A CA 1
ATOM 1348 C C . LEU A 1 182 ? -0.602 11.213 9.820 1.00 97.94 182 LEU A C 1
ATOM 1350 O O . LEU A 1 182 ? 0.625 11.180 9.732 1.00 97.94 182 LEU A O 1
ATOM 1354 N N . ARG A 1 183 ? -1.215 11.947 10.752 1.00 97.69 183 ARG A N 1
ATOM 1355 C CA . ARG A 1 183 ? -0.512 12.844 11.688 1.00 97.69 183 ARG A CA 1
ATOM 1356 C C . ARG A 1 183 ? 0.472 12.131 12.616 1.00 97.69 183 ARG A C 1
ATOM 1358 O O . ARG A 1 183 ? 1.368 12.780 13.142 1.00 97.69 183 ARG A O 1
ATOM 1365 N N . ASP A 1 184 ? 0.304 10.829 12.828 1.00 96.31 184 ASP A N 1
ATOM 1366 C CA . ASP A 1 184 ? 1.222 10.003 13.619 1.00 96.31 184 ASP A CA 1
ATOM 1367 C C . ASP A 1 184 ? 2.444 9.511 12.821 1.00 96.31 184 ASP A C 1
ATOM 1369 O O . ASP A 1 184 ? 3.295 8.814 13.376 1.00 96.31 184 ASP A O 1
ATOM 1373 N N . GLY A 1 185 ? 2.540 9.870 11.536 1.00 95.75 185 GLY A N 1
ATOM 1374 C CA . GLY A 1 185 ? 3.613 9.488 10.621 1.00 95.75 185 GLY A CA 1
ATOM 1375 C C . GLY A 1 185 ? 3.379 8.173 9.873 1.00 95.75 185 GLY A C 1
ATOM 1376 O O . GLY A 1 185 ? 4.188 7.833 9.012 1.00 95.75 185 GLY A O 1
ATOM 1377 N N . THR A 1 186 ? 2.316 7.425 10.172 1.00 96.31 186 THR A N 1
ATOM 1378 C CA . THR A 1 186 ? 1.902 6.258 9.371 1.00 96.31 186 THR A CA 1
ATOM 1379 C C . THR A 1 186 ? 1.103 6.706 8.139 1.00 96.31 186 THR A C 1
ATOM 1381 O O . THR A 1 186 ? 0.716 7.870 8.036 1.00 96.31 186 THR A O 1
ATOM 1384 N N . ALA A 1 187 ? 0.824 5.809 7.191 1.00 95.56 187 ALA A N 1
ATOM 1385 C CA . ALA A 1 187 ? -0.079 6.102 6.075 1.00 95.56 187 ALA A CA 1
ATOM 1386 C C . ALA A 1 187 ? -0.957 4.896 5.728 1.00 95.56 187 ALA A C 1
ATOM 1388 O O . ALA A 1 187 ? -0.638 3.769 6.098 1.00 95.56 187 ALA A O 1
ATOM 1389 N N . THR A 1 188 ? -2.070 5.137 5.035 1.00 95.00 188 THR A N 1
ATOM 1390 C CA . THR A 1 188 ? -2.845 4.087 4.353 1.00 95.00 188 THR A CA 1
ATOM 1391 C C . THR A 1 188 ? -2.881 4.401 2.865 1.00 95.00 188 THR A C 1
ATOM 1393 O O . THR A 1 188 ? -3.141 5.539 2.475 1.00 95.00 188 THR A O 1
ATOM 1396 N N . THR A 1 189 ? -2.584 3.411 2.027 1.00 93.25 189 THR A N 1
ATOM 1397 C CA . THR A 1 189 ? -2.512 3.586 0.570 1.00 93.25 189 THR A CA 1
ATOM 1398 C C . THR A 1 189 ? -3.616 2.801 -0.102 1.00 93.25 189 THR A C 1
ATOM 1400 O O . THR A 1 189 ? -3.815 1.629 0.196 1.00 93.25 189 THR A O 1
ATOM 1403 N N . GLN A 1 190 ? -4.350 3.455 -0.995 1.00 93.50 190 GLN A N 1
ATOM 1404 C CA . GLN A 1 190 ? -5.458 2.886 -1.745 1.00 93.50 190 GLN A CA 1
ATOM 1405 C C . GLN A 1 190 ? -5.145 2.877 -3.228 1.00 93.50 190 GLN A C 1
ATOM 1407 O O . GLN A 1 190 ? -4.717 3.887 -3.778 1.00 93.50 190 GLN A O 1
ATOM 1412 N N . THR A 1 191 ? -5.435 1.771 -3.901 1.00 92.06 191 THR A N 1
ATOM 1413 C CA . THR A 1 191 ? -5.522 1.782 -5.360 1.00 92.06 191 THR A CA 1
ATOM 1414 C C . THR A 1 191 ? -6.623 2.738 -5.800 1.00 92.06 191 THR A C 1
ATOM 1416 O O . THR A 1 191 ? -7.703 2.709 -5.218 1.00 92.06 191 THR A O 1
ATOM 1419 N N . TYR A 1 192 ? -6.367 3.555 -6.816 1.00 94.19 192 TYR A N 1
ATOM 1420 C CA . TYR A 1 192 ? -7.356 4.409 -7.465 1.00 94.19 192 TYR A CA 1
ATOM 1421 C C . TYR A 1 192 ? -7.635 3.910 -8.880 1.00 94.19 192 TYR A C 1
ATOM 1423 O O . TYR A 1 192 ? -6.706 3.655 -9.652 1.00 94.19 192 TYR A O 1
ATOM 1431 N N . TYR A 1 193 ? -8.920 3.795 -9.199 1.00 92.19 193 TYR A N 1
ATOM 1432 C CA . TYR A 1 193 ? -9.439 3.396 -10.500 1.00 92.19 193 TYR A CA 1
ATOM 1433 C C . TYR A 1 193 ? -10.144 4.591 -11.148 1.00 92.19 193 TYR A C 1
ATOM 1435 O O . TYR A 1 193 ? -10.920 5.287 -10.486 1.00 92.19 193 TYR A O 1
ATOM 1443 N N . ARG A 1 194 ? -9.845 4.859 -12.425 1.00 87.62 194 ARG A N 1
ATOM 1444 C CA . ARG A 1 194 ? -10.321 6.074 -13.118 1.00 87.62 194 ARG A CA 1
ATOM 1445 C C . ARG A 1 194 ? -11.634 5.866 -13.872 1.00 87.62 194 ARG A C 1
ATOM 1447 O O . ARG A 1 194 ? -12.485 6.750 -13.873 1.00 87.62 194 ARG A O 1
ATOM 1454 N N . ASP A 1 195 ? -11.781 4.733 -14.547 1.00 86.31 195 ASP A N 1
ATOM 1455 C CA . ASP A 1 195 ? -12.945 4.391 -15.376 1.00 86.31 195 ASP A CA 1
ATOM 1456 C C . ASP A 1 195 ? -14.228 4.256 -14.545 1.00 86.31 195 ASP A C 1
ATOM 1458 O O . ASP A 1 195 ? -15.297 4.740 -14.927 1.00 86.31 195 ASP A O 1
ATOM 1462 N N . VAL A 1 196 ? -14.090 3.670 -13.359 1.00 88.19 196 VAL A N 1
ATOM 1463 C CA . VAL A 1 196 ? -15.076 3.697 -12.287 1.00 88.19 196 VAL A CA 1
ATOM 1464 C C . VAL A 1 196 ? -14.427 4.457 -11.136 1.00 88.19 196 VAL A C 1
ATOM 1466 O O . VAL A 1 196 ? -13.613 3.847 -10.452 1.00 88.19 196 VAL A O 1
ATOM 1469 N N . PRO A 1 197 ? -14.747 5.750 -10.912 1.00 91.44 197 PRO A N 1
ATOM 1470 C CA . PRO A 1 197 ? -14.140 6.551 -9.852 1.00 91.44 197 PRO A CA 1
ATOM 1471 C C . PRO A 1 197 ? -14.270 5.868 -8.493 1.00 91.44 197 PRO A C 1
ATOM 1473 O O . PRO A 1 197 ? -15.314 5.911 -7.839 1.00 91.44 197 PRO A O 1
ATOM 1476 N N . MET A 1 198 ? -13.209 5.176 -8.098 1.00 94.88 198 MET A N 1
ATOM 1477 C CA . MET A 1 198 ? -13.259 4.209 -7.014 1.00 94.88 198 MET A CA 1
ATOM 1478 C C . MET A 1 198 ? -11.880 4.068 -6.385 1.00 94.88 198 MET A C 1
ATOM 1480 O O . MET A 1 198 ? -10.859 4.072 -7.073 1.00 94.88 198 MET A O 1
ATOM 1484 N N . LEU A 1 199 ? -11.853 3.915 -5.066 1.00 95.38 199 LEU A N 1
ATOM 1485 C CA . LEU A 1 199 ? -10.682 3.444 -4.341 1.00 95.38 199 LEU A CA 1
ATOM 1486 C C . LEU A 1 199 ? -10.796 1.939 -4.069 1.00 95.38 199 LEU A C 1
ATOM 1488 O O . LEU A 1 199 ? -11.896 1.383 -4.052 1.00 95.38 199 LEU A O 1
ATOM 1492 N N . ALA A 1 200 ? -9.661 1.278 -3.831 1.00 90.75 200 ALA A N 1
ATOM 1493 C CA . ALA A 1 200 ? -9.609 -0.117 -3.398 1.00 90.75 200 ALA A CA 1
ATOM 1494 C C . ALA A 1 200 ? -10.654 -0.423 -2.313 1.00 90.75 200 ALA A C 1
ATOM 1496 O O . ALA A 1 200 ? -11.008 0.442 -1.507 1.00 90.75 200 ALA A O 1
ATOM 1497 N N . ARG A 1 201 ? -11.111 -1.682 -2.276 1.00 90.31 201 ARG A N 1
ATOM 1498 C CA . ARG A 1 201 ? -12.179 -2.153 -1.373 1.00 90.31 201 ARG A CA 1
ATOM 1499 C C . ARG A 1 201 ? -13.563 -1.582 -1.722 1.00 90.31 201 ARG A C 1
ATOM 1501 O O . ARG A 1 201 ? -14.428 -1.474 -0.861 1.00 90.31 201 ARG A O 1
ATOM 1508 N N . GLY A 1 202 ? -13.760 -1.213 -2.990 1.00 92.69 202 GLY A N 1
ATOM 1509 C CA . GLY A 1 202 ? -15.067 -0.864 -3.551 1.00 92.69 202 GLY A CA 1
ATOM 1510 C C . GLY A 1 202 ? -15.585 0.530 -3.193 1.00 92.69 202 GLY A C 1
ATOM 1511 O O . GLY A 1 202 ? -16.774 0.784 -3.352 1.00 92.69 202 GLY A O 1
ATOM 1512 N N . ILE A 1 203 ? -14.750 1.437 -2.676 1.00 96.44 203 ILE A N 1
ATOM 1513 C CA . ILE A 1 203 ? -15.204 2.758 -2.209 1.00 96.44 203 ILE A CA 1
ATOM 1514 C C . ILE A 1 203 ? -15.445 3.673 -3.419 1.00 96.44 203 ILE A C 1
ATOM 1516 O O . ILE A 1 203 ? -14.489 4.165 -4.019 1.00 96.44 203 ILE A O 1
ATOM 1520 N N . LEU A 1 204 ? -16.708 3.920 -3.774 1.00 96.25 204 LEU A N 1
ATOM 1521 C CA . LEU A 1 204 ? -17.110 4.697 -4.954 1.00 96.25 204 LEU A CA 1
ATOM 1522 C C . LEU A 1 204 ? -16.999 6.203 -4.689 1.00 96.25 204 LEU A C 1
ATOM 1524 O O . LEU A 1 204 ? -17.921 6.833 -4.162 1.00 96.25 204 LEU A O 1
ATOM 1528 N N . VAL A 1 205 ? -15.860 6.792 -5.042 1.00 96.81 205 VAL A N 1
ATOM 1529 C CA . VAL A 1 205 ? -15.561 8.184 -4.703 1.00 96.81 205 VAL A CA 1
ATOM 1530 C C . VAL A 1 205 ? -16.380 9.182 -5.538 1.00 96.81 205 VAL A C 1
ATOM 1532 O O . VAL A 1 205 ? -16.600 8.972 -6.734 1.00 96.81 205 VAL A O 1
ATOM 1535 N N . PRO A 1 206 ? -16.826 10.308 -4.947 1.00 96.94 206 PRO A N 1
ATOM 1536 C CA . PRO A 1 206 ? -17.537 11.354 -5.679 1.00 96.94 206 PRO A CA 1
ATOM 1537 C C . PRO A 1 206 ? -16.688 12.016 -6.772 1.00 96.94 206 PRO A C 1
ATOM 1539 O O . PRO A 1 206 ? -15.459 12.050 -6.698 1.00 96.94 206 PRO A O 1
ATOM 1542 N N . ARG A 1 207 ? -17.361 12.637 -7.753 1.00 95.25 207 ARG A N 1
ATOM 1543 C CA . ARG A 1 207 ? -16.714 13.343 -8.877 1.00 95.25 207 ARG A CA 1
ATOM 1544 C C . ARG A 1 207 ? -15.699 14.391 -8.432 1.00 95.25 207 ARG A C 1
ATOM 1546 O O . ARG A 1 207 ? -14.656 14.504 -9.059 1.00 95.25 207 ARG A O 1
ATOM 1553 N N . ASP A 1 208 ? -15.984 15.120 -7.358 1.00 96.56 208 ASP A N 1
ATOM 1554 C CA . ASP A 1 208 ? -15.089 16.169 -6.862 1.00 96.56 208 ASP A CA 1
ATOM 1555 C C . ASP A 1 208 ? -13.761 15.590 -6.365 1.00 96.56 208 ASP A C 1
ATOM 1557 O O . ASP A 1 208 ? -12.704 16.160 -6.615 1.00 96.56 208 ASP A O 1
ATOM 1561 N N . PHE A 1 209 ? -13.794 14.420 -5.719 1.00 98.00 209 PHE A N 1
ATOM 1562 C CA . PHE A 1 209 ? -12.574 13.713 -5.337 1.00 98.00 209 PHE A CA 1
ATOM 1563 C C . PHE A 1 209 ? -11.827 13.210 -6.577 1.00 98.00 209 PHE A C 1
ATOM 1565 O O . PHE A 1 209 ? -10.626 13.447 -6.716 1.00 98.00 209 PHE A O 1
ATOM 1572 N N . ALA A 1 210 ? -12.549 12.562 -7.495 1.00 96.56 210 ALA A N 1
ATOM 1573 C CA . ALA A 1 210 ? -11.987 12.007 -8.724 1.00 96.56 210 ALA A CA 1
ATOM 1574 C C . ALA A 1 210 ? -11.289 13.074 -9.582 1.00 96.56 210 ALA A C 1
ATOM 1576 O O . ALA A 1 210 ? -10.152 12.883 -10.002 1.00 96.56 210 ALA A O 1
ATOM 1577 N N . ALA A 1 211 ? -11.918 14.240 -9.753 1.00 96.31 211 ALA A N 1
ATOM 1578 C CA . ALA A 1 211 ? -11.371 15.352 -10.525 1.00 96.31 211 ALA A CA 1
ATOM 1579 C C . ALA A 1 211 ? -10.028 15.846 -9.965 1.00 96.31 211 ALA A C 1
ATOM 1581 O O . ALA A 1 211 ? -9.104 16.124 -10.729 1.00 96.31 211 ALA A O 1
ATOM 1582 N N . VAL A 1 212 ? -9.895 15.915 -8.636 1.00 96.81 212 VAL A N 1
ATOM 1583 C CA . VAL A 1 212 ? -8.628 16.299 -8.000 1.00 96.81 212 VAL A CA 1
ATOM 1584 C C . VAL A 1 212 ? -7.563 15.222 -8.222 1.00 96.81 212 VAL A C 1
ATOM 1586 O O . VAL A 1 212 ? -6.428 15.554 -8.558 1.00 96.81 212 VAL A O 1
ATOM 1589 N N . MET A 1 213 ? -7.911 13.939 -8.086 1.00 96.00 213 MET A N 1
ATOM 1590 C CA . MET A 1 213 ? -6.970 12.839 -8.343 1.00 96.00 213 MET A CA 1
ATOM 1591 C C . MET A 1 213 ? -6.511 12.807 -9.805 1.00 96.00 213 MET A C 1
ATOM 1593 O O . MET A 1 213 ? -5.318 12.663 -10.072 1.00 96.00 213 MET A O 1
ATOM 1597 N N . ASP A 1 214 ? -7.426 13.013 -10.751 1.00 93.12 214 ASP A N 1
ATOM 1598 C CA . ASP A 1 214 ? -7.110 13.070 -12.178 1.00 93.12 214 ASP A CA 1
ATOM 1599 C C . ASP A 1 214 ? -6.225 14.269 -12.527 1.00 93.12 214 ASP A C 1
ATOM 1601 O O . ASP A 1 214 ? -5.314 14.136 -13.345 1.00 93.12 214 ASP A O 1
ATOM 1605 N N . GLN A 1 215 ? -6.420 15.413 -11.865 1.00 92.81 215 GLN A N 1
ATOM 1606 C CA . GLN A 1 215 ? -5.530 16.562 -12.010 1.00 92.81 215 GLN A CA 1
ATOM 1607 C C . GLN A 1 215 ? -4.113 16.251 -11.503 1.00 92.81 215 GLN A C 1
ATOM 1609 O O . GLN A 1 215 ? -3.140 16.609 -12.166 1.00 92.81 215 GLN A O 1
ATOM 1614 N N . LEU A 1 216 ? -3.971 15.567 -10.360 1.00 92.38 216 LEU A N 1
ATOM 1615 C CA . LEU A 1 216 ? -2.656 15.140 -9.866 1.00 92.38 216 LEU A CA 1
ATOM 1616 C C . LEU A 1 216 ? -1.984 14.145 -10.823 1.00 92.38 216 LEU A C 1
ATOM 1618 O O . LEU A 1 216 ? -0.786 14.256 -11.064 1.00 92.38 216 LEU A O 1
ATOM 1622 N N . LEU A 1 217 ? -2.749 13.214 -11.402 1.00 88.25 217 LEU A N 1
ATOM 1623 C CA . LEU A 1 217 ? -2.245 12.266 -12.402 1.00 88.25 217 LEU A CA 1
ATOM 1624 C C . LEU A 1 217 ? -1.787 12.972 -13.685 1.00 88.25 217 LEU A C 1
ATOM 1626 O O . LEU A 1 217 ? -0.730 12.644 -14.216 1.00 88.25 217 LEU A O 1
ATOM 1630 N N . ALA A 1 218 ? -2.556 13.947 -14.173 1.00 87.19 218 ALA A N 1
ATOM 1631 C CA . ALA A 1 218 ? -2.231 14.697 -15.387 1.00 87.19 218 ALA A CA 1
ATOM 1632 C C . ALA A 1 218 ? -0.995 15.599 -15.226 1.00 87.19 218 ALA A C 1
ATOM 1634 O O . ALA A 1 218 ? -0.294 15.857 -16.201 1.00 87.19 218 ALA A O 1
ATOM 1635 N N . ASN A 1 219 ? -0.727 16.060 -14.002 1.00 82.19 219 ASN A N 1
ATOM 1636 C CA . ASN A 1 219 ? 0.431 16.893 -13.672 1.00 82.19 219 ASN A CA 1
ATOM 1637 C C . ASN A 1 219 ? 1.687 16.082 -13.322 1.00 82.19 219 ASN A C 1
ATOM 1639 O O . ASN A 1 219 ? 2.737 16.673 -13.055 1.00 82.19 219 ASN A O 1
ATOM 1643 N N . GLY A 1 220 ? 1.587 14.749 -13.297 1.00 70.06 220 GLY A N 1
ATOM 1644 C CA . GLY A 1 220 ? 2.726 13.877 -13.060 1.00 70.06 220 GLY A CA 1
ATOM 1645 C C . GLY A 1 220 ? 3.828 14.095 -14.106 1.00 70.06 220 GLY A C 1
ATOM 1646 O O . GLY A 1 220 ? 3.530 14.427 -15.257 1.00 70.06 220 GLY A O 1
ATOM 1647 N N . PRO A 1 221 ? 5.111 13.922 -13.742 1.00 64.12 221 PRO A N 1
ATOM 1648 C CA . PRO A 1 221 ? 6.194 13.987 -14.713 1.00 64.12 221 PRO A CA 1
ATOM 1649 C C . PRO A 1 221 ? 5.928 13.005 -15.862 1.00 64.12 221 PRO A C 1
ATOM 1651 O O . PRO A 1 221 ? 5.543 11.858 -15.634 1.00 64.12 221 PRO A O 1
ATOM 1654 N N . THR A 1 222 ? 6.140 13.453 -17.103 1.00 58.69 222 THR A N 1
ATOM 1655 C CA . THR A 1 222 ? 6.104 12.574 -18.281 1.00 58.69 222 THR A CA 1
ATOM 1656 C C . THR A 1 222 ? 7.007 11.359 -18.058 1.00 58.69 222 THR A C 1
ATOM 1658 O O . THR A 1 222 ? 8.069 11.529 -17.447 1.00 58.69 222 THR A O 1
ATOM 1661 N N . PRO A 1 223 ? 6.631 10.165 -18.567 1.00 61.78 223 PRO A N 1
ATOM 1662 C CA . PRO A 1 223 ? 7.424 8.954 -18.402 1.00 61.78 223 PRO A CA 1
ATOM 1663 C C . PRO A 1 223 ? 8.885 9.242 -18.722 1.00 61.78 223 PRO A C 1
ATOM 1665 O O . PRO A 1 223 ? 9.193 9.777 -19.792 1.00 61.78 223 PRO A O 1
ATOM 1668 N N . THR A 1 224 ? 9.780 8.936 -17.782 1.00 62.56 224 THR A N 1
ATOM 1669 C CA . THR A 1 224 ? 11.212 9.081 -18.027 1.00 62.56 224 THR A CA 1
ATOM 1670 C C . THR A 1 224 ? 11.553 8.288 -19.288 1.00 62.56 224 THR A C 1
ATOM 1672 O O . THR A 1 224 ? 11.136 7.129 -19.391 1.00 62.56 224 THR A O 1
ATOM 1675 N N . PRO A 1 225 ? 12.265 8.884 -20.263 1.00 76.88 225 PRO A N 1
ATOM 1676 C CA . PRO A 1 225 ? 12.705 8.152 -21.438 1.00 76.88 225 PRO A CA 1
ATOM 1677 C C . PRO A 1 225 ? 13.409 6.868 -21.014 1.00 76.88 225 PRO A C 1
ATOM 1679 O O . PRO A 1 225 ? 14.194 6.874 -20.062 1.00 76.88 225 PRO A O 1
ATOM 1682 N N . ILE A 1 226 ? 13.126 5.774 -21.717 1.00 82.75 226 ILE A N 1
ATOM 1683 C CA . ILE A 1 226 ? 13.778 4.494 -21.456 1.00 82.75 226 ILE A CA 1
ATOM 1684 C C . ILE A 1 226 ? 15.298 4.712 -21.583 1.00 82.75 226 ILE A C 1
ATOM 1686 O O . ILE A 1 226 ? 15.754 5.143 -22.648 1.00 82.75 226 ILE A O 1
ATOM 1690 N N . PRO A 1 227 ? 16.090 4.481 -20.517 1.00 88.44 227 PRO A N 1
ATOM 1691 C CA . PRO A 1 227 ? 17.532 4.705 -20.569 1.00 88.44 227 PRO A CA 1
ATOM 1692 C C . PRO A 1 227 ? 18.150 3.694 -21.528 1.00 88.44 227 PRO A C 1
ATOM 1694 O O . PRO A 1 227 ? 17.737 2.548 -21.499 1.00 88.44 227 PRO A O 1
ATOM 1697 N N . ALA A 1 228 ? 19.143 4.056 -22.343 1.00 93.31 228 ALA A N 1
ATOM 1698 C CA . ALA A 1 228 ? 19.698 3.138 -23.352 1.00 93.31 228 ALA A CA 1
ATOM 1699 C C . ALA A 1 228 ? 20.233 1.809 -22.770 1.00 93.31 228 ALA A C 1
ATOM 1701 O O . ALA A 1 228 ? 20.182 0.771 -23.430 1.00 93.31 228 ALA A O 1
ATOM 1702 N N . ALA A 1 229 ? 20.726 1.843 -21.531 1.00 95.31 229 ALA A N 1
ATOM 1703 C CA . ALA A 1 229 ? 21.142 0.678 -20.763 1.00 95.31 229 ALA A CA 1
ATOM 1704 C C . ALA A 1 229 ? 20.848 0.880 -19.269 1.00 95.31 229 ALA A C 1
ATOM 1706 O O . ALA A 1 229 ? 20.651 2.011 -18.813 1.00 95.31 229 ALA A O 1
ATOM 1707 N N . VAL A 1 230 ? 20.812 -0.217 -18.516 1.00 95.06 230 VAL A N 1
ATOM 1708 C CA . VAL A 1 230 ? 20.570 -0.220 -17.071 1.00 95.06 230 VAL A CA 1
ATOM 1709 C C . VAL A 1 230 ? 21.305 -1.377 -16.397 1.00 95.06 230 VAL A C 1
ATOM 1711 O O . VAL A 1 230 ? 21.261 -2.508 -16.875 1.00 95.06 230 VAL A O 1
ATOM 1714 N N . ASN A 1 231 ? 21.923 -1.110 -15.251 1.00 96.81 231 ASN A N 1
ATOM 1715 C CA . ASN A 1 231 ? 22.357 -2.139 -14.313 1.00 96.81 231 ASN A CA 1
ATOM 1716 C C . ASN A 1 231 ? 21.247 -2.346 -13.273 1.00 96.81 231 ASN A C 1
ATOM 1718 O O . ASN A 1 231 ? 20.985 -1.459 -12.455 1.00 96.81 231 ASN A O 1
ATOM 1722 N N . LEU A 1 232 ? 20.548 -3.485 -13.344 1.00 95.44 232 LEU A N 1
ATOM 1723 C CA . LEU A 1 232 ? 19.406 -3.754 -12.462 1.00 95.44 232 LEU A CA 1
ATOM 1724 C C . LEU A 1 232 ? 19.853 -3.951 -11.008 1.00 95.44 232 LEU A C 1
ATOM 1726 O O . LEU A 1 232 ? 19.156 -3.490 -10.107 1.00 95.44 232 LEU A O 1
ATOM 1730 N N . SER A 1 233 ? 21.010 -4.581 -10.774 1.00 95.62 233 SER A N 1
ATOM 1731 C CA . SER A 1 233 ? 21.535 -4.774 -9.418 1.00 95.62 233 SER A CA 1
ATOM 1732 C C . SER A 1 233 ? 21.731 -3.434 -8.710 1.00 95.62 233 SER A C 1
ATOM 1734 O O . SER A 1 233 ? 21.148 -3.203 -7.653 1.00 95.62 233 SER A O 1
ATOM 1736 N N . HIS A 1 234 ? 22.440 -2.500 -9.349 1.00 94.44 234 HIS A N 1
ATOM 1737 C CA . HIS A 1 234 ? 22.688 -1.166 -8.800 1.00 94.44 234 HIS A CA 1
ATOM 1738 C C . HIS A 1 234 ? 21.427 -0.306 -8.709 1.00 94.44 234 HIS A C 1
ATOM 1740 O O . HIS A 1 234 ? 21.221 0.373 -7.705 1.00 94.44 234 HIS A O 1
ATOM 1746 N N . ARG A 1 235 ? 20.573 -0.316 -9.744 1.00 91.19 235 ARG A N 1
ATOM 1747 C CA . ARG A 1 235 ? 19.377 0.542 -9.784 1.00 91.19 235 ARG A CA 1
ATOM 1748 C C . ARG A 1 235 ? 18.406 0.244 -8.642 1.00 91.19 235 ARG A C 1
ATOM 1750 O O . ARG A 1 235 ? 17.782 1.177 -8.140 1.00 91.19 235 ARG A O 1
ATOM 1757 N N . TYR A 1 236 ? 18.280 -1.022 -8.248 1.00 90.69 236 TYR A N 1
ATOM 1758 C CA . TYR A 1 236 ? 17.342 -1.443 -7.203 1.00 90.69 236 TYR A CA 1
ATOM 1759 C C . TYR A 1 236 ? 18.021 -1.956 -5.928 1.00 90.69 236 TYR A C 1
ATOM 1761 O O . TYR A 1 236 ? 17.322 -2.440 -5.042 1.00 90.69 236 TYR A O 1
ATOM 1769 N N . GLY A 1 237 ? 19.352 -1.872 -5.826 1.00 92.44 237 GLY A N 1
ATOM 1770 C CA . GLY A 1 237 ? 20.113 -2.371 -4.675 1.00 92.44 237 GLY A CA 1
ATOM 1771 C C . GLY A 1 237 ? 19.880 -3.857 -4.400 1.00 92.44 237 GLY A C 1
ATOM 1772 O O . GLY A 1 237 ? 19.705 -4.246 -3.249 1.00 92.44 237 GLY A O 1
ATOM 1773 N N . LEU A 1 238 ? 19.796 -4.692 -5.444 1.00 94.12 238 LEU A N 1
ATOM 1774 C CA . LEU A 1 238 ? 19.391 -6.103 -5.314 1.00 94.12 238 LEU A CA 1
ATOM 1775 C C . LEU A 1 238 ? 20.332 -6.923 -4.413 1.00 94.12 238 LEU A C 1
ATOM 1777 O O . LEU A 1 238 ? 19.915 -7.922 -3.829 1.00 94.12 238 LEU A O 1
ATOM 1781 N N . ASP A 1 239 ? 21.584 -6.493 -4.278 1.00 92.38 239 ASP A N 1
ATOM 1782 C CA . ASP A 1 239 ? 22.608 -7.062 -3.399 1.00 92.38 239 ASP A CA 1
ATOM 1783 C C . ASP A 1 239 ? 22.332 -6.838 -1.901 1.00 92.38 239 ASP A C 1
ATOM 1785 O O . ASP A 1 239 ? 22.853 -7.580 -1.065 1.00 92.38 239 ASP A O 1
ATOM 1789 N N . GLN A 1 240 ? 21.490 -5.853 -1.566 1.00 90.31 240 GLN A N 1
ATOM 1790 C CA . GLN A 1 240 ? 21.069 -5.529 -0.198 1.00 90.31 240 GLN A CA 1
ATOM 1791 C C . GLN A 1 240 ? 19.783 -6.249 0.227 1.00 90.31 240 GLN A C 1
ATOM 1793 O O . GLN A 1 240 ? 19.326 -6.081 1.362 1.00 90.31 240 GLN A O 1
ATOM 1798 N N . ALA A 1 241 ? 19.177 -7.037 -0.663 1.00 89.06 241 ALA A N 1
ATOM 1799 C CA . ALA A 1 241 ? 17.984 -7.798 -0.332 1.00 89.06 241 ALA A CA 1
ATOM 1800 C C . ALA A 1 241 ? 18.271 -8.802 0.800 1.00 89.06 241 ALA A C 1
ATOM 1802 O O . ALA A 1 241 ? 19.321 -9.442 0.853 1.00 89.06 241 ALA A O 1
ATOM 1803 N N . ILE A 1 242 ? 17.307 -8.978 1.701 1.00 84.88 242 ILE A N 1
ATOM 1804 C CA . ILE A 1 242 ? 17.398 -9.952 2.798 1.00 84.88 242 ILE A CA 1
ATOM 1805 C C . ILE A 1 242 ? 17.030 -11.366 2.337 1.00 84.88 242 ILE A C 1
ATOM 1807 O O . ILE A 1 242 ? 17.420 -12.351 2.967 1.00 84.88 242 ILE A O 1
ATOM 1811 N N . ARG A 1 243 ? 16.265 -11.476 1.244 1.00 83.00 243 ARG A N 1
ATOM 1812 C CA . ARG A 1 243 ? 15.783 -12.743 0.689 1.00 83.00 243 ARG A CA 1
ATOM 1813 C C . ARG A 1 243 ? 15.526 -12.608 -0.807 1.00 83.00 243 ARG A C 1
ATOM 1815 O O . ARG A 1 243 ? 15.141 -11.542 -1.275 1.00 83.00 243 ARG A O 1
ATOM 1822 N N . VAL A 1 244 ? 15.693 -13.705 -1.542 1.00 85.69 244 VAL A N 1
ATOM 1823 C CA . VAL A 1 244 ? 15.176 -13.854 -2.905 1.00 85.69 244 VAL A CA 1
ATOM 1824 C C . VAL A 1 244 ? 14.218 -15.041 -2.943 1.00 85.69 244 VAL A C 1
ATOM 1826 O O . VAL A 1 244 ? 14.484 -16.062 -2.319 1.00 85.69 244 VAL A O 1
ATOM 1829 N N . SER A 1 245 ? 13.102 -14.893 -3.646 1.00 82.69 245 SER A N 1
ATOM 1830 C CA . SER A 1 245 ? 12.028 -15.876 -3.775 1.00 82.69 245 SER A CA 1
ATOM 1831 C C . SER A 1 245 ? 11.701 -16.048 -5.258 1.00 82.69 245 SER A C 1
ATOM 1833 O O . SER A 1 245 ? 11.620 -15.062 -5.984 1.00 82.69 245 SER A O 1
ATOM 1835 N N . ILE A 1 246 ? 11.491 -17.275 -5.732 1.00 84.12 246 ILE A N 1
ATOM 1836 C CA . ILE A 1 246 ? 11.153 -17.540 -7.139 1.00 84.12 246 ILE A CA 1
ATOM 1837 C C . ILE A 1 246 ? 9.777 -18.188 -7.199 1.00 84.12 246 ILE A C 1
ATOM 1839 O O . ILE A 1 246 ? 9.522 -19.159 -6.491 1.00 84.12 246 ILE A O 1
ATOM 1843 N N . LYS A 1 247 ? 8.892 -17.647 -8.035 1.00 79.31 247 LYS A N 1
ATOM 1844 C CA . LYS A 1 247 ? 7.514 -18.117 -8.213 1.00 79.31 247 LYS A CA 1
ATOM 1845 C C . LYS A 1 247 ? 7.246 -18.359 -9.693 1.00 79.31 247 LYS A C 1
ATOM 1847 O O . LYS A 1 247 ? 7.582 -17.525 -10.527 1.00 79.31 247 LYS A O 1
ATOM 1852 N N . ARG A 1 248 ? 6.624 -19.484 -10.039 1.00 71.50 248 ARG A N 1
ATOM 1853 C CA . ARG A 1 248 ? 6.132 -19.752 -11.400 1.00 71.50 248 ARG A CA 1
ATOM 1854 C C . ARG A 1 248 ? 4.618 -19.789 -11.383 1.00 71.50 248 ARG A C 1
ATOM 1856 O O . ARG A 1 248 ? 4.040 -20.297 -10.425 1.00 71.50 248 ARG A O 1
ATOM 1863 N N . GLN A 1 249 ? 3.999 -19.259 -12.436 1.00 58.88 249 GLN A N 1
ATOM 1864 C CA . GLN A 1 249 ? 2.547 -19.343 -12.579 1.00 58.88 249 GLN A CA 1
ATOM 1865 C C . GLN A 1 249 ? 2.079 -20.792 -12.782 1.00 58.88 249 GLN A C 1
ATOM 1867 O O . GLN A 1 249 ? 1.008 -21.141 -12.299 1.00 58.88 249 GLN A O 1
ATOM 1872 N N . ASP A 1 250 ? 2.885 -21.641 -13.435 1.00 52.81 250 ASP A N 1
ATOM 1873 C CA . ASP A 1 250 ? 2.532 -23.041 -13.686 1.00 52.81 250 ASP A CA 1
ATOM 1874 C C . ASP A 1 250 ? 3.783 -23.921 -13.946 1.00 52.81 250 ASP A C 1
ATOM 1876 O O . ASP A 1 250 ? 4.573 -23.589 -14.840 1.00 52.81 250 ASP A O 1
ATOM 1880 N N . PRO A 1 251 ? 4.018 -25.026 -13.202 1.00 48.66 251 PRO A N 1
ATOM 1881 C CA . PRO A 1 251 ? 3.376 -25.414 -11.942 1.00 48.66 251 PRO A CA 1
ATOM 1882 C C . PRO A 1 251 ? 3.875 -24.562 -10.753 1.00 48.66 251 PRO A C 1
ATOM 1884 O O . PRO A 1 251 ? 5.005 -24.061 -10.787 1.00 48.66 251 PRO A O 1
ATOM 1887 N N . PRO A 1 252 ? 3.075 -24.411 -9.677 1.00 51.44 252 PRO A N 1
ATOM 1888 C CA . PRO A 1 252 ? 3.463 -23.649 -8.493 1.00 51.44 252 PRO A CA 1
ATOM 1889 C C . PRO A 1 252 ? 4.659 -24.312 -7.798 1.00 51.44 252 PRO A C 1
ATOM 1891 O O . PRO A 1 252 ? 4.576 -25.438 -7.307 1.00 51.44 252 PRO A O 1
ATOM 1894 N N . MET A 1 253 ? 5.784 -23.602 -7.772 1.00 53.72 253 MET A N 1
ATOM 1895 C CA . MET A 1 253 ? 7.032 -24.037 -7.141 1.00 53.72 253 MET A CA 1
ATOM 1896 C C . MET A 1 253 ? 7.182 -23.405 -5.752 1.00 53.72 253 MET A C 1
ATOM 1898 O O . MET A 1 253 ? 6.725 -22.286 -5.515 1.00 53.72 253 MET A O 1
ATOM 1902 N N . GLY A 1 254 ? 7.824 -24.136 -4.837 1.00 51.66 254 GLY A N 1
ATOM 1903 C CA . GLY A 1 254 ? 8.135 -23.662 -3.489 1.00 51.66 254 GLY A CA 1
ATOM 1904 C C . GLY A 1 254 ? 9.126 -22.494 -3.482 1.00 51.66 254 GLY A C 1
ATOM 1905 O O . GLY A 1 254 ? 9.893 -22.291 -4.420 1.00 51.66 254 GLY A O 1
ATOM 1906 N N . VAL A 1 255 ? 9.110 -21.726 -2.394 1.00 52.81 255 VAL A N 1
ATOM 1907 C CA . VAL A 1 255 ? 10.002 -20.578 -2.195 1.00 52.81 255 VAL A CA 1
ATOM 1908 C C . VAL A 1 255 ? 11.419 -21.072 -1.903 1.00 52.81 255 VAL A C 1
ATOM 1910 O O . VAL A 1 255 ? 11.651 -21.727 -0.887 1.00 52.81 255 VAL A O 1
ATOM 1913 N N . LEU A 1 256 ? 12.382 -20.735 -2.761 1.00 52.91 256 LEU A N 1
ATOM 1914 C CA . LEU A 1 256 ? 13.793 -21.029 -2.511 1.00 52.91 256 LEU A CA 1
ATOM 1915 C C . LEU A 1 256 ? 14.381 -19.967 -1.570 1.00 52.91 256 LEU A C 1
ATOM 1917 O O . LEU A 1 25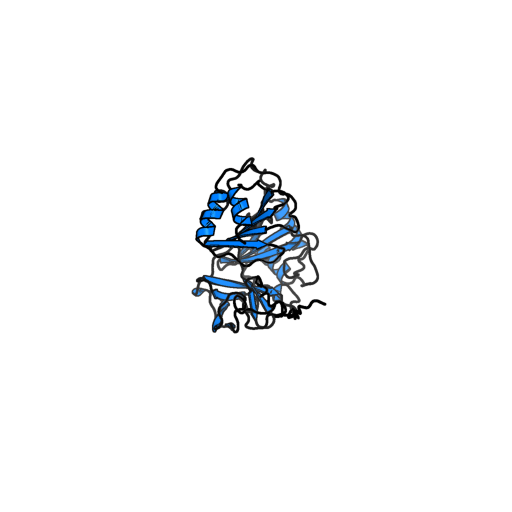6 ? 14.774 -18.898 -2.014 1.00 52.91 256 LEU A O 1
ATOM 1921 N N . GLN A 1 257 ? 14.414 -20.246 -0.265 1.00 57.09 257 GLN A N 1
ATOM 1922 C CA . GLN A 1 257 ? 14.985 -19.343 0.742 1.00 57.09 257 GLN A CA 1
ATOM 1923 C C . GLN A 1 257 ? 16.472 -19.656 0.960 1.00 57.09 257 GLN A C 1
ATOM 1925 O O . GLN A 1 257 ? 16.825 -20.440 1.837 1.00 57.09 257 GLN A O 1
ATOM 1930 N N . ASP A 1 258 ? 17.348 -19.059 0.153 1.00 64.69 258 ASP A N 1
ATOM 1931 C CA . ASP A 1 258 ? 18.804 -19.184 0.303 1.00 64.69 258 ASP A CA 1
ATOM 1932 C C . ASP A 1 258 ? 19.454 -17.786 0.331 1.00 64.69 258 ASP A C 1
ATOM 1934 O O . ASP A 1 258 ? 19.478 -17.103 -0.695 1.00 64.69 258 ASP A O 1
ATOM 1938 N N . PRO A 1 259 ? 20.010 -17.330 1.469 1.00 64.00 259 PRO A N 1
ATOM 1939 C CA . PRO A 1 259 ? 20.743 -16.064 1.541 1.00 64.00 259 PRO A CA 1
ATOM 1940 C C . PRO A 1 259 ? 21.922 -15.985 0.556 1.00 64.00 259 PRO A C 1
ATOM 1942 O O . PRO A 1 259 ? 22.226 -14.910 0.040 1.00 64.00 259 PRO A O 1
ATOM 1945 N N . ALA A 1 260 ? 22.556 -17.117 0.220 1.00 79.88 260 ALA A N 1
ATOM 1946 C CA . ALA A 1 260 ? 23.596 -17.158 -0.808 1.00 79.88 260 ALA A CA 1
ATOM 1947 C C . ALA A 1 260 ? 23.022 -17.031 -2.232 1.00 79.88 260 ALA A C 1
ATOM 1949 O O . ALA A 1 260 ? 23.754 -16.705 -3.171 1.00 79.88 260 ALA A O 1
ATOM 1950 N N . ALA A 1 261 ? 21.719 -17.260 -2.427 1.00 85.69 261 ALA A N 1
ATOM 1951 C CA . ALA A 1 261 ? 21.057 -17.025 -3.704 1.00 85.69 261 ALA A CA 1
ATOM 1952 C C . ALA A 1 261 ? 20.892 -15.531 -3.996 1.00 85.69 261 ALA A C 1
ATOM 1954 O O . ALA A 1 261 ? 21.065 -15.158 -5.153 1.00 85.69 261 ALA A O 1
ATOM 1955 N N . VAL A 1 262 ? 20.665 -14.676 -2.985 1.00 89.25 262 VAL A N 1
ATOM 1956 C CA . VAL A 1 262 ? 20.594 -13.212 -3.184 1.00 89.25 262 VAL A CA 1
ATOM 1957 C C . VAL A 1 262 ? 21.838 -12.720 -3.917 1.00 89.25 262 VAL A C 1
ATOM 1959 O O . VAL A 1 262 ? 21.731 -12.133 -4.990 1.00 89.25 262 VAL A O 1
ATOM 1962 N N . GLN A 1 263 ? 23.019 -13.056 -3.392 1.00 92.00 263 GLN A N 1
ATOM 1963 C CA . GLN A 1 263 ? 24.293 -12.627 -3.969 1.00 92.00 263 GLN A CA 1
ATOM 1964 C C . GLN A 1 263 ? 24.499 -13.164 -5.390 1.00 92.00 263 GLN A C 1
ATOM 1966 O O . GLN A 1 263 ? 24.955 -12.437 -6.268 1.00 92.00 263 GLN A O 1
ATOM 1971 N N . ARG A 1 264 ? 24.112 -14.419 -5.661 1.00 93.75 264 ARG A N 1
ATOM 1972 C CA . ARG A 1 264 ? 24.220 -15.012 -7.006 1.00 93.75 264 ARG A CA 1
ATOM 1973 C C . ARG A 1 264 ? 23.302 -14.330 -8.021 1.00 93.75 264 ARG A C 1
ATOM 1975 O O . ARG A 1 264 ? 23.740 -14.061 -9.137 1.00 93.75 264 ARG A O 1
ATOM 1982 N N . PHE A 1 265 ? 22.051 -14.067 -7.648 1.00 94.56 265 PHE A N 1
ATOM 1983 C CA . PHE A 1 265 ? 21.082 -13.407 -8.520 1.00 94.56 265 PHE A CA 1
ATOM 1984 C C . PHE A 1 265 ? 21.425 -11.934 -8.754 1.00 94.56 265 PHE A C 1
ATOM 1986 O O . PHE A 1 265 ? 21.373 -11.488 -9.899 1.00 94.56 265 PHE A O 1
ATOM 1993 N N . ALA A 1 266 ? 21.820 -11.207 -7.705 1.00 94.75 266 ALA A N 1
ATOM 1994 C CA . ALA A 1 266 ? 22.265 -9.821 -7.812 1.00 94.75 266 ALA A CA 1
ATOM 1995 C C . ALA A 1 266 ? 23.503 -9.709 -8.716 1.00 94.75 266 ALA A C 1
ATOM 1997 O O . ALA A 1 266 ? 23.482 -8.951 -9.681 1.00 94.75 266 ALA A O 1
ATOM 1998 N N . ALA A 1 267 ? 24.525 -10.548 -8.502 1.00 96.12 267 ALA A N 1
ATOM 1999 C CA . ALA A 1 267 ? 25.726 -10.568 -9.340 1.00 96.12 267 ALA A CA 1
ATOM 2000 C C . ALA A 1 267 ? 25.426 -10.905 -10.811 1.00 96.12 267 ALA A C 1
ATOM 2002 O O . ALA A 1 267 ? 26.024 -10.333 -11.718 1.00 96.12 267 ALA A O 1
ATOM 2003 N N . ALA A 1 268 ? 24.466 -11.797 -11.077 1.00 96.94 268 ALA A N 1
ATOM 2004 C CA . ALA A 1 268 ? 24.060 -12.123 -12.444 1.00 96.94 268 ALA A CA 1
ATOM 2005 C C . ALA A 1 268 ? 23.358 -10.958 -13.175 1.00 96.94 268 ALA A C 1
ATOM 2007 O O . ALA A 1 268 ? 23.200 -11.018 -14.397 1.00 96.94 268 ALA A O 1
ATOM 2008 N N . LEU A 1 269 ? 22.929 -9.927 -12.445 1.00 97.19 269 LEU A N 1
ATOM 2009 C CA . LEU A 1 269 ? 22.298 -8.709 -12.958 1.00 97.19 269 LEU A CA 1
ATOM 2010 C C . LEU A 1 269 ? 23.155 -7.451 -12.730 1.00 97.19 269 LEU A C 1
ATOM 2012 O O . LEU A 1 269 ? 22.699 -6.346 -13.035 1.00 97.19 269 LEU A O 1
ATOM 2016 N N . ASP A 1 270 ? 24.378 -7.612 -12.219 1.00 97.44 270 ASP A N 1
ATOM 2017 C CA . ASP A 1 270 ? 25.349 -6.540 -11.997 1.00 97.44 270 ASP A CA 1
ATOM 2018 C C . ASP A 1 270 ? 26.178 -6.283 -13.265 1.00 97.44 270 ASP A C 1
ATOM 2020 O O . ASP A 1 270 ? 27.380 -6.531 -13.355 1.00 97.44 270 ASP A O 1
ATOM 2024 N N . VAL A 1 271 ? 25.478 -5.863 -14.314 1.00 96.88 271 VAL A N 1
ATOM 2025 C CA . VAL A 1 271 ? 26.056 -5.484 -15.602 1.00 96.88 271 VAL A CA 1
ATOM 2026 C C . VAL A 1 271 ? 25.121 -4.496 -16.291 1.00 96.88 271 VAL A C 1
ATOM 2028 O O . VAL A 1 271 ? 23.905 -4.571 -16.122 1.00 96.88 271 VAL A O 1
ATOM 2031 N N . ASP A 1 272 ? 25.668 -3.577 -17.085 1.00 97.50 272 ASP A N 1
ATOM 2032 C CA . ASP A 1 272 ? 24.855 -2.693 -17.919 1.00 97.50 272 ASP A CA 1
ATOM 2033 C C . ASP A 1 272 ? 24.183 -3.491 -19.043 1.00 97.50 272 ASP A C 1
ATOM 2035 O O . ASP A 1 272 ? 24.824 -3.956 -19.990 1.00 97.50 272 ASP A O 1
ATOM 2039 N N . LEU A 1 273 ? 22.866 -3.650 -18.936 1.00 96.88 273 LEU A N 1
ATOM 2040 C CA . LEU A 1 273 ? 22.043 -4.358 -19.905 1.00 96.88 273 LEU A CA 1
ATOM 2041 C C . LEU A 1 273 ? 21.336 -3.357 -20.824 1.00 96.88 273 LEU A C 1
ATOM 2043 O O . LEU A 1 273 ? 20.685 -2.437 -20.323 1.00 96.88 273 LEU A O 1
ATOM 2047 N N . PRO A 1 274 ? 21.399 -3.532 -22.156 1.00 96.50 274 PRO A N 1
ATOM 2048 C CA . PRO A 1 274 ? 20.591 -2.746 -23.075 1.00 96.50 274 PRO A CA 1
ATOM 2049 C C . PRO A 1 274 ? 19.108 -2.898 -22.750 1.00 96.50 274 PRO A C 1
ATOM 2051 O O . PRO A 1 274 ? 18.617 -4.014 -22.536 1.00 96.50 274 PRO A O 1
ATOM 2054 N N . THR A 1 275 ? 18.396 -1.781 -22.745 1.00 95.06 275 THR A N 1
ATOM 2055 C CA . THR A 1 275 ? 16.956 -1.782 -22.503 1.00 95.06 275 THR A CA 1
ATOM 2056 C C . THR A 1 275 ? 16.175 -1.852 -23.810 1.00 95.06 275 THR A C 1
ATOM 2058 O O . THR A 1 275 ? 16.648 -1.511 -24.897 1.00 95.06 275 THR A O 1
ATOM 2061 N N . MET A 1 276 ? 14.932 -2.288 -23.691 1.00 93.19 276 MET A N 1
ATOM 2062 C CA . MET A 1 276 ? 13.911 -2.201 -24.725 1.00 93.19 276 MET A CA 1
ATOM 2063 C C . MET A 1 276 ? 12.568 -1.876 -24.069 1.00 93.19 276 MET A C 1
ATOM 2065 O O . MET A 1 276 ? 12.436 -2.082 -22.864 1.00 93.19 276 MET A O 1
ATOM 2069 N N . PRO A 1 277 ? 11.560 -1.391 -24.810 1.00 89.31 277 PRO A N 1
ATOM 2070 C CA . PRO A 1 277 ? 10.205 -1.265 -24.277 1.00 89.31 277 PRO A CA 1
ATOM 2071 C C . PRO A 1 277 ? 9.726 -2.584 -23.663 1.00 89.31 277 PRO A C 1
ATOM 2073 O O . PRO A 1 277 ? 9.946 -3.649 -24.244 1.00 89.31 277 PRO A O 1
ATOM 2076 N N . ALA A 1 278 ? 9.100 -2.516 -22.487 1.00 85.56 278 ALA A N 1
ATOM 2077 C CA . ALA A 1 278 ? 8.595 -3.708 -21.818 1.00 85.56 278 ALA A CA 1
ATOM 2078 C C . ALA A 1 278 ? 7.497 -4.374 -22.673 1.00 85.56 278 ALA A C 1
ATOM 2080 O O . ALA A 1 278 ? 6.524 -3.703 -23.032 1.00 85.56 278 ALA A O 1
ATOM 2081 N N . PRO A 1 279 ? 7.622 -5.670 -23.020 1.00 84.00 279 PRO A N 1
ATOM 2082 C CA . PRO A 1 279 ? 6.539 -6.394 -23.667 1.00 84.00 279 PRO A CA 1
ATOM 2083 C C . PRO A 1 279 ? 5.411 -6.670 -22.664 1.00 84.00 279 PRO A C 1
ATOM 2085 O O . PRO A 1 279 ? 5.620 -6.666 -21.449 1.00 84.00 279 PRO A O 1
ATOM 2088 N N . ALA A 1 280 ? 4.214 -6.966 -23.175 1.00 81.38 280 ALA A N 1
ATOM 2089 C CA . ALA A 1 280 ? 3.164 -7.551 -22.348 1.00 81.38 280 ALA A CA 1
ATOM 2090 C C . ALA A 1 280 ? 3.662 -8.882 -21.758 1.00 81.38 280 ALA A C 1
ATOM 2092 O O . ALA A 1 280 ? 4.258 -9.688 -22.474 1.00 81.38 280 ALA A O 1
ATOM 2093 N N . LEU A 1 281 ? 3.426 -9.109 -20.464 1.00 81.31 281 LEU A N 1
ATOM 2094 C CA . LEU A 1 281 ? 3.863 -10.341 -19.808 1.00 81.31 281 LEU A CA 1
ATOM 2095 C C . LEU A 1 281 ? 3.072 -11.542 -20.359 1.00 81.31 281 LEU A C 1
ATOM 2097 O O . LEU A 1 281 ? 1.840 -11.476 -20.412 1.00 81.31 281 LEU A O 1
ATOM 2101 N N . PRO A 1 282 ? 3.742 -12.637 -20.767 1.00 78.31 282 PRO A N 1
ATOM 2102 C CA . PRO A 1 282 ? 3.055 -13.848 -21.208 1.00 78.31 282 PRO A CA 1
ATOM 2103 C C . PRO A 1 282 ? 2.422 -14.570 -20.013 1.00 78.31 282 PRO A C 1
ATOM 2105 O O . PRO A 1 282 ? 2.701 -14.242 -18.869 1.00 78.31 282 PRO A O 1
ATOM 2108 N N . SER A 1 283 ? 1.619 -15.607 -20.248 1.00 74.75 283 SER A N 1
ATOM 2109 C CA . SER A 1 283 ? 0.996 -16.404 -19.175 1.00 74.75 283 SER A CA 1
ATOM 2110 C C . SER A 1 283 ? 1.934 -17.418 -18.496 1.00 74.75 283 SER A C 1
ATOM 2112 O O . SER A 1 283 ? 1.512 -18.138 -17.602 1.00 74.75 283 SER A O 1
ATOM 2114 N N . ASN A 1 284 ? 3.186 -17.555 -18.944 1.00 81.69 284 ASN A N 1
ATOM 2115 C CA . ASN A 1 284 ? 4.138 -18.576 -18.474 1.00 81.69 284 ASN A CA 1
ATOM 2116 C C . ASN A 1 284 ? 5.460 -17.981 -17.956 1.00 81.69 284 ASN A C 1
ATOM 2118 O O . ASN A 1 284 ? 6.523 -18.597 -18.052 1.00 81.69 284 ASN A O 1
ATOM 2122 N N . TYR A 1 285 ? 5.398 -16.770 -17.416 1.00 86.31 285 TYR A N 1
ATOM 2123 C CA . TYR A 1 285 ? 6.542 -16.088 -16.829 1.00 86.31 285 TYR A CA 1
ATOM 2124 C C . TYR A 1 285 ? 6.932 -16.672 -15.463 1.00 86.31 285 TYR A C 1
ATOM 2126 O O . TYR A 1 285 ? 6.142 -17.303 -14.753 1.00 86.31 285 TYR A O 1
ATOM 2134 N N . THR A 1 286 ? 8.190 -16.448 -15.093 1.00 88.19 286 THR A N 1
ATOM 2135 C CA . THR A 1 286 ? 8.717 -16.727 -13.754 1.00 88.19 286 THR A CA 1
ATOM 2136 C C . THR A 1 286 ? 8.960 -15.409 -13.035 1.00 88.19 286 THR A C 1
ATOM 2138 O O . THR A 1 286 ? 9.619 -14.531 -13.581 1.00 88.19 286 THR A O 1
ATOM 2141 N N . ILE A 1 287 ? 8.460 -15.267 -11.813 1.00 88.75 287 ILE A N 1
ATOM 2142 C CA . ILE A 1 287 ? 8.732 -14.116 -10.960 1.00 88.75 287 ILE A CA 1
ATOM 2143 C C . ILE A 1 287 ? 9.941 -14.412 -10.075 1.00 88.75 287 ILE A C 1
ATOM 2145 O O . ILE A 1 287 ? 9.960 -15.421 -9.376 1.00 88.75 287 ILE A O 1
ATOM 2149 N N . VAL A 1 288 ? 10.918 -13.511 -10.067 1.00 91.00 288 VAL A N 1
ATOM 2150 C CA . VAL A 1 288 ? 12.018 -13.468 -9.098 1.00 91.00 288 VAL A CA 1
ATOM 2151 C C . VAL A 1 288 ? 11.801 -12.246 -8.209 1.00 91.00 288 VAL A C 1
ATOM 2153 O O . VAL A 1 288 ? 11.812 -11.119 -8.693 1.00 91.00 288 VAL A O 1
ATOM 2156 N N . ILE A 1 289 ? 11.566 -12.463 -6.920 1.00 89.25 289 ILE A N 1
ATOM 2157 C CA . ILE A 1 289 ? 11.243 -11.426 -5.939 1.00 89.25 289 ILE A CA 1
ATOM 2158 C C . ILE A 1 289 ? 12.426 -11.265 -4.993 1.00 89.25 289 ILE A C 1
ATOM 2160 O O . ILE A 1 289 ? 12.773 -12.208 -4.293 1.00 89.25 289 ILE A O 1
ATOM 2164 N N . PHE A 1 290 ? 13.008 -10.076 -4.941 1.00 89.56 290 PHE A N 1
ATOM 2165 C CA . PHE A 1 290 ? 13.973 -9.658 -3.933 1.00 89.56 290 PHE A CA 1
ATOM 2166 C C . PHE A 1 290 ? 13.228 -8.928 -2.823 1.00 89.56 290 PHE A C 1
ATOM 2168 O O . PHE A 1 290 ? 12.516 -7.966 -3.088 1.00 89.56 290 PHE A O 1
ATOM 2175 N N . GLU A 1 291 ? 13.363 -9.377 -1.587 1.00 84.31 291 GLU A N 1
ATOM 2176 C CA . GLU A 1 291 ? 12.676 -8.794 -0.438 1.00 84.31 291 GLU A CA 1
ATOM 2177 C C . GLU A 1 291 ? 13.666 -8.011 0.422 1.00 84.31 291 GLU A C 1
ATOM 2179 O O . GLU A 1 291 ? 14.793 -8.452 0.644 1.00 84.31 291 GLU A O 1
ATOM 2184 N N . PHE A 1 292 ? 13.224 -6.863 0.918 1.00 85.19 292 PHE A N 1
ATOM 2185 C CA . PHE A 1 292 ? 13.947 -5.936 1.782 1.00 85.19 292 PHE A CA 1
ATOM 2186 C C . PHE A 1 292 ? 13.169 -5.760 3.092 1.00 85.19 292 PHE A C 1
ATOM 2188 O O . PHE A 1 292 ? 12.060 -6.273 3.253 1.00 85.19 292 PHE A O 1
ATOM 2195 N N . ALA A 1 293 ? 13.739 -5.025 4.047 1.00 74.06 293 ALA A N 1
ATOM 2196 C CA . ALA A 1 293 ? 13.077 -4.777 5.329 1.00 74.06 293 ALA A CA 1
ATOM 2197 C C . ALA A 1 293 ? 11.743 -4.017 5.176 1.00 74.06 293 ALA A C 1
ATOM 2199 O O . ALA A 1 293 ? 10.799 -4.270 5.924 1.00 74.06 293 ALA A O 1
ATOM 2200 N N . ASP A 1 294 ? 11.672 -3.110 4.203 1.00 67.12 294 ASP A N 1
ATOM 2201 C CA . ASP A 1 294 ? 10.591 -2.142 4.002 1.00 67.12 294 ASP A CA 1
ATOM 2202 C C . ASP A 1 294 ? 9.885 -2.269 2.638 1.00 67.12 294 ASP A C 1
ATOM 2204 O O . ASP A 1 294 ? 8.890 -1.587 2.395 1.00 67.12 294 ASP A O 1
ATOM 2208 N N . HIS A 1 295 ? 10.367 -3.132 1.737 1.00 74.62 295 HIS A N 1
ATOM 2209 C CA . HIS A 1 295 ? 9.794 -3.304 0.401 1.00 74.62 295 HIS A CA 1
ATOM 2210 C C . HIS A 1 295 ? 10.215 -4.609 -0.285 1.00 74.62 295 HIS A C 1
ATOM 2212 O O . HIS A 1 295 ? 10.938 -5.422 0.277 1.00 74.62 295 HIS A O 1
ATOM 2218 N N . TYR A 1 296 ? 9.799 -4.794 -1.538 1.00 83.12 296 TYR A N 1
ATOM 2219 C CA . TYR A 1 296 ? 10.320 -5.835 -2.418 1.00 83.12 296 TYR A CA 1
ATOM 2220 C C . TYR A 1 296 ? 10.490 -5.315 -3.850 1.00 83.12 296 TYR A C 1
ATOM 2222 O O . TYR A 1 296 ? 9.889 -4.308 -4.232 1.00 83.12 296 TYR A O 1
ATOM 2230 N N . VAL A 1 297 ? 11.309 -6.018 -4.629 1.00 87.06 297 VAL A N 1
ATOM 2231 C CA . VAL A 1 297 ? 11.510 -5.816 -6.063 1.00 87.06 297 VAL A CA 1
ATOM 2232 C C . VAL A 1 297 ? 11.163 -7.111 -6.784 1.00 87.06 297 VAL A C 1
ATOM 2234 O O . VAL A 1 297 ? 11.692 -8.167 -6.457 1.00 87.06 297 VAL A O 1
ATOM 2237 N N . SER A 1 298 ? 10.253 -7.051 -7.747 1.00 90.31 298 SER A N 1
ATOM 2238 C CA . SER A 1 298 ? 9.726 -8.198 -8.479 1.00 90.31 298 SER A CA 1
ATOM 2239 C C . SER A 1 298 ? 10.142 -8.120 -9.941 1.00 90.31 298 SER A C 1
ATOM 2241 O O . SER A 1 298 ? 9.843 -7.141 -10.623 1.00 90.31 298 SER A O 1
ATOM 2243 N N . LEU A 1 299 ? 10.819 -9.156 -10.423 1.00 93.88 299 LEU A N 1
ATOM 2244 C CA . LEU A 1 299 ? 11.262 -9.304 -11.803 1.00 93.88 299 LEU A CA 1
ATOM 2245 C C . LEU A 1 299 ? 10.450 -10.408 -12.477 1.00 93.88 299 LEU A C 1
ATOM 2247 O O . LEU A 1 299 ? 10.468 -11.545 -12.014 1.00 93.88 299 LEU A O 1
ATOM 2251 N N . ALA A 1 300 ? 9.783 -10.110 -13.587 1.00 92.44 300 ALA A N 1
ATOM 2252 C CA . ALA A 1 300 ? 9.173 -11.122 -14.439 1.00 92.44 300 ALA A CA 1
ATOM 2253 C C . ALA A 1 300 ? 10.150 -11.527 -15.543 1.00 92.44 300 ALA A C 1
ATOM 2255 O O . ALA A 1 300 ? 10.491 -10.726 -16.413 1.00 92.44 300 ALA A O 1
ATOM 2256 N N . TYR A 1 301 ? 10.582 -12.783 -15.509 1.00 93.75 301 TYR A N 1
ATOM 2257 C CA . TYR A 1 301 ? 11.323 -13.425 -16.580 1.00 93.75 301 TYR A CA 1
ATOM 2258 C C . TYR A 1 301 ? 10.357 -14.119 -17.544 1.00 93.75 301 TYR A C 1
ATOM 2260 O O . TYR A 1 301 ? 9.611 -15.009 -17.135 1.00 93.75 301 TYR A O 1
ATOM 2268 N N . ASP A 1 302 ? 10.401 -13.718 -18.812 1.00 92.06 302 ASP A N 1
ATOM 2269 C CA . ASP A 1 302 ? 9.717 -14.337 -19.950 1.00 92.06 302 ASP A CA 1
ATOM 2270 C C . ASP A 1 302 ? 10.703 -15.277 -20.671 1.00 92.06 302 ASP A C 1
ATOM 2272 O O . ASP A 1 302 ? 11.608 -14.792 -21.364 1.00 92.06 302 ASP A O 1
ATOM 2276 N N . PRO A 1 303 ? 10.571 -16.613 -20.519 1.00 88.50 303 PRO A N 1
ATOM 2277 C CA . PRO A 1 303 ? 11.467 -17.551 -21.185 1.00 88.50 303 PRO A CA 1
ATOM 2278 C C . PRO A 1 303 ? 11.352 -17.532 -22.721 1.00 88.50 303 PRO A C 1
ATOM 2280 O O . PRO A 1 303 ? 12.402 -17.489 -23.366 1.00 88.50 303 PRO A O 1
ATOM 2283 N N . PRO A 1 304 ? 10.146 -17.534 -23.339 1.00 87.75 304 PRO A N 1
ATOM 2284 C CA . PRO A 1 304 ? 9.999 -17.363 -24.789 1.00 87.75 304 PRO A CA 1
ATOM 2285 C C . PRO A 1 304 ? 10.684 -16.116 -25.366 1.00 87.75 304 PRO A C 1
ATOM 2287 O O . PRO A 1 304 ? 11.397 -16.220 -26.366 1.00 87.75 304 PRO A O 1
ATOM 2290 N N . GLY A 1 305 ? 10.482 -14.946 -24.752 1.00 88.50 305 GLY A N 1
ATOM 2291 C CA . GLY A 1 305 ? 11.085 -13.682 -25.198 1.00 88.50 305 GLY A CA 1
ATOM 2292 C C . GLY A 1 305 ? 12.562 -13.531 -24.814 1.00 88.50 305 GLY A C 1
ATOM 2293 O O . GLY A 1 305 ? 13.302 -12.740 -25.417 1.00 88.50 305 GLY A O 1
ATOM 2294 N N . ASN A 1 306 ? 13.001 -14.320 -23.830 1.00 93.44 306 ASN A N 1
ATOM 2295 C CA . ASN A 1 306 ? 14.249 -14.161 -23.096 1.00 93.44 306 ASN A CA 1
ATOM 2296 C C . ASN A 1 306 ? 14.444 -12.712 -22.627 1.00 93.44 306 ASN A C 1
ATOM 2298 O O . ASN A 1 306 ? 15.445 -12.058 -22.948 1.00 93.44 306 ASN A O 1
ATOM 2302 N N . THR A 1 307 ? 13.446 -12.211 -21.903 1.00 95.31 307 THR A N 1
ATOM 2303 C CA . THR A 1 307 ? 13.414 -10.849 -21.365 1.00 95.31 307 THR A CA 1
ATOM 2304 C C . THR A 1 307 ? 13.110 -10.854 -19.878 1.00 95.31 307 THR A C 1
ATOM 2306 O O . THR A 1 307 ? 12.361 -11.698 -19.390 1.00 95.31 307 THR A O 1
ATOM 2309 N N . VAL A 1 308 ? 13.683 -9.893 -19.160 1.00 95.81 308 VAL A N 1
ATOM 2310 C CA . VAL A 1 308 ? 13.345 -9.581 -17.771 1.00 95.81 308 VAL A CA 1
ATOM 2311 C C . VAL A 1 308 ? 12.718 -8.198 -17.724 1.00 95.81 308 VAL A C 1
ATOM 2313 O O . VAL A 1 308 ? 13.327 -7.230 -18.179 1.00 95.81 308 VAL A O 1
ATOM 2316 N N . THR A 1 309 ? 11.526 -8.118 -17.145 1.00 93.19 309 THR A N 1
ATOM 2317 C CA . THR A 1 309 ? 10.802 -6.873 -16.878 1.00 93.19 309 THR A CA 1
ATOM 2318 C C . THR A 1 309 ? 10.736 -6.661 -15.373 1.00 93.19 309 THR A C 1
ATOM 2320 O O . THR A 1 309 ? 10.413 -7.592 -14.634 1.00 93.19 309 THR A O 1
ATOM 2323 N N . VAL A 1 310 ? 11.017 -5.448 -14.899 1.00 88.62 310 VAL A N 1
ATOM 2324 C CA . VAL A 1 310 ? 10.779 -5.097 -13.493 1.00 88.62 310 VAL A CA 1
ATOM 2325 C C . VAL A 1 310 ? 9.293 -4.784 -13.345 1.00 88.62 310 VAL A C 1
ATOM 2327 O O . VAL A 1 310 ? 8.776 -3.882 -13.997 1.00 88.62 310 VAL A O 1
ATOM 2330 N N . VAL A 1 311 ? 8.593 -5.590 -12.551 1.00 81.56 311 VAL A N 1
ATOM 2331 C CA . VAL A 1 311 ? 7.140 -5.498 -12.331 1.00 81.56 311 VAL A CA 1
ATOM 2332 C C . VAL A 1 311 ? 6.825 -4.674 -11.090 1.00 81.56 311 VAL A C 1
ATOM 2334 O O . VAL A 1 311 ? 5.801 -4.003 -11.040 1.00 81.56 311 VAL A O 1
ATOM 2337 N N . VAL A 1 312 ? 7.701 -4.725 -10.084 1.00 77.06 312 VAL A N 1
ATOM 2338 C CA . VAL A 1 312 ? 7.610 -3.906 -8.870 1.00 77.06 312 VAL A CA 1
ATOM 2339 C C . VAL A 1 312 ? 9.029 -3.488 -8.478 1.00 77.06 312 VAL A C 1
ATOM 2341 O O . VAL A 1 312 ? 9.851 -4.380 -8.309 1.00 77.06 312 VAL A O 1
ATOM 2344 N N . PRO A 1 313 ? 9.347 -2.194 -8.327 1.00 72.75 313 PRO A N 1
ATOM 2345 C CA . PRO A 1 313 ? 8.631 -1.099 -8.977 1.00 72.75 313 PRO A CA 1
ATOM 2346 C C . PRO A 1 313 ? 8.499 -1.390 -10.480 1.00 72.75 313 PRO A C 1
ATOM 2348 O O . PRO A 1 313 ? 9.459 -1.802 -11.121 1.00 72.75 313 PRO A O 1
ATOM 2351 N N . GLY A 1 314 ? 7.301 -1.249 -11.030 1.00 69.94 314 GLY A N 1
ATOM 2352 C CA . GLY A 1 314 ? 7.075 -1.373 -12.461 1.00 69.94 314 GLY A CA 1
ATOM 2353 C C . GLY A 1 314 ? 7.917 -0.352 -13.213 1.00 69.94 314 GLY A C 1
ATOM 2354 O O . GLY A 1 314 ? 7.929 0.829 -12.886 1.00 69.94 314 GLY A O 1
ATOM 2355 N N . ASP A 1 315 ? 8.634 -0.802 -14.228 1.00 74.88 315 ASP A N 1
ATOM 2356 C CA . ASP A 1 315 ? 9.340 0.077 -15.147 1.00 74.88 315 ASP A CA 1
ATOM 2357 C C . ASP A 1 315 ? 8.872 -0.224 -16.571 1.00 74.88 315 ASP A C 1
ATOM 2359 O O . ASP A 1 315 ? 8.587 -1.363 -16.936 1.00 74.88 315 ASP A O 1
ATOM 2363 N N . ASN A 1 316 ? 8.799 0.805 -17.414 1.00 80.19 316 ASN A N 1
ATOM 2364 C CA . ASN A 1 316 ? 8.289 0.670 -18.785 1.00 80.19 316 ASN A CA 1
ATOM 2365 C C . ASN A 1 316 ? 9.317 0.052 -19.755 1.00 80.19 316 ASN A C 1
ATOM 2367 O O . ASN A 1 316 ? 9.203 0.203 -20.975 1.00 80.19 316 ASN A O 1
ATOM 2371 N N . PHE A 1 317 ? 10.342 -0.623 -19.230 1.00 86.81 317 PHE A N 1
ATOM 2372 C CA . PHE A 1 317 ? 11.391 -1.263 -20.008 1.00 86.81 317 PHE A CA 1
ATOM 2373 C C . PHE A 1 317 ? 11.655 -2.699 -19.549 1.00 86.81 317 PHE A C 1
ATOM 2375 O O . PHE A 1 317 ? 11.430 -3.076 -18.402 1.00 86.81 317 PHE A O 1
ATOM 2382 N N . ALA A 1 318 ? 12.180 -3.487 -20.476 1.00 93.25 318 ALA A N 1
ATOM 2383 C CA . ALA A 1 318 ? 12.726 -4.808 -20.247 1.00 93.25 318 ALA A CA 1
ATOM 2384 C C . ALA A 1 318 ? 14.200 -4.841 -20.659 1.00 93.25 318 ALA A C 1
ATOM 2386 O O . ALA A 1 318 ? 14.689 -3.975 -21.388 1.00 93.25 318 ALA A O 1
ATOM 2387 N N . VAL A 1 319 ? 14.901 -5.874 -20.213 1.00 96.69 319 VAL A N 1
ATOM 2388 C CA . VAL A 1 319 ? 16.281 -6.172 -20.605 1.00 96.69 319 VAL A CA 1
ATOM 2389 C C . VAL A 1 319 ? 16.386 -7.614 -21.077 1.00 96.69 319 VAL A C 1
ATOM 2391 O O . VAL A 1 319 ? 15.563 -8.456 -20.716 1.00 96.69 319 VAL A O 1
ATOM 2394 N N . ARG A 1 320 ? 17.427 -7.938 -21.847 1.00 96.62 320 ARG A N 1
ATOM 2395 C CA . ARG A 1 320 ? 17.830 -9.342 -22.020 1.00 96.62 320 ARG A CA 1
ATOM 2396 C C . ARG A 1 320 ? 18.702 -9.733 -20.828 1.00 96.62 320 ARG A C 1
ATOM 2398 O O . ARG A 1 320 ? 19.726 -9.082 -20.633 1.00 96.62 320 ARG A O 1
ATOM 2405 N N . PRO A 1 321 ? 18.331 -10.746 -20.031 1.00 95.38 321 PRO A N 1
ATOM 2406 C CA . PRO A 1 321 ? 19.143 -11.144 -18.893 1.00 95.38 321 PRO A CA 1
ATOM 2407 C C . PRO A 1 321 ? 20.458 -11.775 -19.343 1.00 95.38 321 PRO A C 1
ATOM 2409 O O . PRO A 1 321 ? 20.601 -12.249 -20.474 1.00 95.38 321 PRO A O 1
ATOM 2412 N N . THR A 1 322 ? 21.412 -11.850 -18.419 1.00 97.31 322 THR A N 1
ATOM 2413 C CA . THR A 1 322 ? 22.640 -12.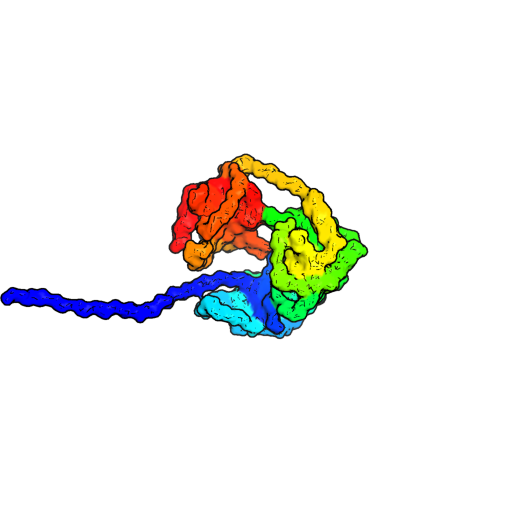611 -18.647 1.00 97.31 322 THR A CA 1
ATOM 2414 C C . THR A 1 322 ? 22.341 -14.116 -18.761 1.00 97.31 322 THR A C 1
ATOM 2416 O O . THR A 1 322 ? 21.350 -14.615 -18.204 1.00 97.31 322 THR A O 1
ATOM 2419 N N . PRO A 1 323 ? 23.209 -14.893 -19.438 1.00 96.56 323 PRO A N 1
ATOM 2420 C CA . PRO A 1 323 ? 23.112 -16.352 -19.433 1.00 96.56 323 PRO A CA 1
ATOM 2421 C C . PRO A 1 323 ? 23.143 -16.937 -18.017 1.00 96.56 323 PRO A C 1
ATOM 2423 O O . PRO A 1 323 ? 22.424 -17.889 -17.737 1.00 96.56 323 PRO A O 1
ATOM 2426 N N . GLN A 1 324 ? 23.920 -16.331 -17.112 1.00 96.06 324 GLN A N 1
ATOM 2427 C CA . GLN A 1 324 ? 24.004 -16.747 -15.713 1.00 96.06 324 GLN A CA 1
ATOM 2428 C C . GLN A 1 324 ? 22.674 -16.559 -14.980 1.00 96.06 324 GLN A C 1
ATOM 2430 O O . GLN A 1 324 ? 22.235 -17.477 -14.296 1.00 96.06 324 GLN A O 1
ATOM 2435 N N . PHE A 1 325 ? 22.003 -15.414 -15.148 1.00 95.56 325 PHE A N 1
ATOM 2436 C CA . PHE A 1 325 ? 20.680 -15.198 -14.555 1.00 95.56 325 PHE A CA 1
ATOM 2437 C C . PHE A 1 325 ? 19.681 -16.228 -15.082 1.00 95.56 325 PHE A C 1
ATOM 2439 O O . PHE A 1 325 ? 18.953 -16.851 -14.314 1.00 95.56 325 PHE A O 1
ATOM 2446 N N . THR A 1 326 ? 19.697 -16.455 -16.396 1.00 94.31 326 THR A N 1
ATOM 2447 C CA . THR A 1 326 ? 18.820 -17.437 -17.039 1.00 94.31 326 THR A CA 1
ATOM 2448 C C . THR A 1 326 ? 19.047 -18.843 -16.483 1.00 94.31 326 THR A C 1
ATOM 2450 O O . THR A 1 326 ? 18.089 -19.573 -16.225 1.00 94.31 326 THR A O 1
ATOM 2453 N N . GLU A 1 327 ? 20.310 -19.220 -16.283 1.00 92.75 327 GLU A N 1
ATOM 2454 C CA . GLU A 1 327 ? 20.664 -20.508 -15.701 1.00 92.75 327 GLU A CA 1
ATOM 2455 C C . GLU A 1 327 ? 20.224 -20.603 -14.244 1.00 92.75 327 GLU A C 1
ATOM 2457 O O . GLU A 1 327 ? 19.654 -21.617 -13.881 1.00 92.75 327 GLU A O 1
ATOM 2462 N N . LEU A 1 328 ? 20.383 -19.550 -13.436 1.00 91.75 328 LEU A N 1
ATOM 2463 C CA . LEU A 1 328 ? 19.909 -19.537 -12.047 1.00 91.75 328 LEU A CA 1
ATOM 2464 C C . LEU A 1 328 ? 18.386 -19.713 -11.950 1.00 91.75 328 LEU A C 1
ATOM 2466 O O . LEU A 1 328 ? 17.913 -20.487 -11.118 1.00 91.75 328 LEU A O 1
ATOM 2470 N N . VAL A 1 329 ? 17.611 -19.043 -12.813 1.00 89.50 329 VAL A N 1
ATOM 2471 C CA . VAL A 1 329 ? 16.143 -19.201 -12.857 1.00 89.50 329 VAL A CA 1
ATOM 2472 C C . VAL A 1 329 ? 15.742 -20.605 -13.317 1.00 89.50 329 VAL A C 1
ATOM 2474 O O . VAL A 1 329 ? 14.764 -21.171 -12.814 1.00 89.50 329 VAL A O 1
ATOM 2477 N N . ARG A 1 330 ? 16.494 -21.189 -14.262 1.00 86.06 330 ARG A N 1
ATOM 2478 C CA . ARG A 1 330 ? 16.291 -22.578 -14.682 1.00 86.06 330 ARG A CA 1
ATOM 2479 C C . ARG A 1 330 ? 16.710 -23.559 -13.596 1.00 86.06 330 ARG A C 1
ATOM 2481 O O . ARG A 1 330 ? 15.949 -24.459 -13.325 1.00 86.06 330 ARG A O 1
ATOM 2488 N N . SER A 1 331 ? 17.852 -23.403 -12.945 1.00 83.25 331 SER A N 1
ATOM 2489 C CA . SER A 1 331 ? 18.386 -24.375 -11.988 1.00 83.25 331 SER A CA 1
ATOM 2490 C C . SER A 1 331 ? 17.724 -24.326 -10.616 1.00 83.25 331 SER A C 1
ATOM 2492 O O . SER A 1 331 ? 17.984 -25.201 -9.800 1.00 83.25 331 SER A O 1
ATOM 2494 N N . ALA A 1 332 ? 16.902 -23.314 -10.328 1.00 72.25 332 ALA A N 1
ATOM 2495 C CA . ALA A 1 332 ? 16.123 -23.210 -9.092 1.00 72.25 332 ALA A CA 1
ATOM 2496 C C . ALA A 1 332 ? 14.955 -24.226 -9.012 1.00 72.25 332 ALA A C 1
ATOM 2498 O O . ALA A 1 332 ? 13.900 -23.927 -8.454 1.00 72.25 332 ALA A O 1
ATOM 2499 N N . HIS A 1 333 ? 15.154 -25.400 -9.617 1.00 57.28 333 HIS A N 1
ATOM 2500 C CA . HIS A 1 333 ? 14.257 -26.545 -9.671 1.00 57.28 333 HIS A CA 1
ATOM 2501 C C . HIS A 1 333 ? 14.416 -27.464 -8.463 1.00 57.28 333 HIS A C 1
ATOM 2503 O O . HIS A 1 333 ? 15.575 -27.764 -8.104 1.00 57.28 333 HIS A O 1
#

Secondary structure (DSSP, 8-state):
-------------------------SEEEETTEEEEE--SSSPPP-GGGEEEEEEE--EE-TTS---TTPPP-TTEESSSPTT-EEEEETTS-TTTEEEEEETTEEEEEEEEE-TT--BGGGT---TTTEEEEEEE-TTTS--EEEEE--HHHHHHHHHHHHHSBB-TT----EEEEEEEEETTS-EEEEEEETTTTEETTTEE--HHHHHHHHHHHHTSPPPPPPPSEE-HHHHHTGGG-SEEEEEESSS-PPP---HHHHHHHHHHT-S-EEEEEPPPPPTT-EEEEEE-SS-EEEEEEETTTTEEEEEETEEEEEEPPPHHHHHHHHH--

Foldseek 3Di:
DDDDDDDDDDPDPDPPPPLQQDDDFWWADAPNFIWGWDFAFFDFDDPVQFDDFPDFQQDAPHVPSDDPPDDDDHSYTPFADGRWTKTDGPPDDPLAWIWTDGPNGITIIGTQEDPPAFALLSRDPCQVFFQKKFWADLQASHHTLDMDRDVVVLNVLVVQRRGFTFDQPDDADFQTKIWRQGPVGGIDIWTAHQVQGATRRRRRGDPVNSVVNVVSSVSGPDADPDPQWDQPCVVPVLLQFQFKFKAWLPPGDDGDGDSVVSNQLSVQSRDTFGKDFDDDADSTWMWIWGHHPRGIWIWTQDPVVQWIATNHSGHRIIGNTHPSNVVSNVVVD